Protein AF-A0A540MXZ5-F1 (afdb_monomer_lite)

Secondary structure (DSSP, 8-state):
--HHHHHHHHHHHHHHHHHIIIIIIHHHHHHHHHHTTT-HHHHHHHHHHHHHHHHHHHHHHHHHHHHS-----HHHHHHHHHHHHHHHHTHHHHHHHT-SSTTHHHHHHHHHHHHHHHHHHHHHHHHHHHTT-TT-HHHHHHHHHHHHHHHHHHHHHHHHHHHHHTT-SS---HHHHHHHHPPPSPBPSSS---TT-TTGGGSB--EEETTTTEEE-HHHHHSTTTTTS-EEE-EEETTEEEEEHHHHTTTS--TTBPPEEETTEEEEESSPPPPPS----SS--TTB-TTT-PBPSSTTT-SBSSHHHHTT-

pLDDT: mean 77.35, std 13.89, range [36.31, 95.81]

Foldseek 3Di:
DDPVVVVVVLVVLLVVLCCCLVPVLVVLLVVLCVVVVVDPVSSLVSSCVVCVVVLCVSLVVVVVVLVPDDDLDPVSLVSLVSVLVSLVVSVVSVCVSQVDLSSVVSNVSSLVSNLSSLVSSLVSLVVVVVVDPPPCPPVNVVSVVVNVVSVVVNVVSVVVVVVVVVVPDPDDQPLLVLVLVDDWFDFAPVQGDDPPDPCSQQRTQQKAFSVVSDTDGNVVCVDPVNVPTQMWGWDDDQNFTKTFPVSCVVPDDCWQEAWDDDPNTTIFTSDDHDAPDDPPVDDDLQQAAPAPSHGDPCSVGHNHHHSVSVVVD

Structure (mmCIF, N/CA/C/O backbone):
data_AF-A0A540MXZ5-F1
#
_entry.id   AF-A0A540MXZ5-F1
#
loop_
_atom_site.group_PDB
_atom_site.id
_atom_site.type_symbol
_atom_site.label_atom_id
_atom_site.label_alt_id
_atom_site.label_comp_id
_atom_site.label_asym_id
_atom_site.label_entity_id
_atom_site.label_seq_id
_atom_site.pdbx_PDB_ins_code
_atom_site.Cartn_x
_atom_site.Cartn_y
_atom_site.Cartn_z
_atom_site.occupancy
_atom_site.B_iso_or_equiv
_atom_site.auth_seq_id
_atom_site.auth_comp_id
_atom_site.auth_asym_id
_atom_site.auth_atom_id
_atom_site.pdbx_PDB_model_num
ATOM 1 N N . MET A 1 1 ? -28.937 -16.064 14.444 1.00 59.69 1 MET A N 1
ATOM 2 C CA . MET A 1 1 ? -27.827 -16.980 14.780 1.00 59.69 1 MET A CA 1
ATOM 3 C C . MET A 1 1 ? -27.813 -17.130 16.289 1.00 59.69 1 MET A C 1
ATOM 5 O O . MET A 1 1 ? -28.083 -16.143 16.963 1.00 59.69 1 MET A O 1
ATOM 9 N N . ASP A 1 2 ? -27.581 -18.335 16.799 1.00 76.38 2 ASP A N 1
ATOM 10 C CA . ASP A 1 2 ? -27.469 -18.571 18.240 1.00 76.38 2 ASP A CA 1
ATOM 11 C C . ASP A 1 2 ? -26.251 -17.823 18.825 1.00 76.38 2 ASP A C 1
ATOM 13 O O . ASP A 1 2 ? -25.224 -17.682 18.154 1.00 76.38 2 ASP A O 1
ATOM 17 N N . ARG A 1 3 ? -26.374 -17.303 20.051 1.00 72.38 3 ARG A N 1
ATOM 18 C CA . ARG A 1 3 ? -25.356 -16.476 20.720 1.00 72.38 3 ARG A CA 1
ATOM 19 C C . ARG A 1 3 ? -24.067 -17.260 20.961 1.00 72.38 3 ARG A C 1
ATOM 21 O O . ARG A 1 3 ? -22.988 -16.694 20.808 1.00 72.38 3 ARG A O 1
ATOM 28 N N . GLU A 1 4 ? -24.174 -18.541 21.297 1.00 78.75 4 GLU A N 1
ATOM 29 C CA . GLU A 1 4 ? -23.013 -19.416 21.499 1.00 78.75 4 GLU A CA 1
ATOM 30 C C . GLU A 1 4 ? -22.262 -19.654 20.185 1.00 78.75 4 GLU A C 1
ATOM 32 O O . GLU A 1 4 ? -21.040 -19.526 20.117 1.00 78.75 4 GLU A O 1
ATOM 37 N N . VAL A 1 5 ? -23.003 -19.890 19.100 1.00 82.31 5 VAL A N 1
ATOM 38 C CA . VAL A 1 5 ? -22.435 -20.057 17.756 1.00 82.31 5 VAL A CA 1
ATOM 39 C C . VAL A 1 5 ? -21.739 -18.777 17.283 1.00 82.31 5 VAL A C 1
ATOM 41 O O . VAL A 1 5 ? -20.674 -18.850 16.670 1.00 82.31 5 VAL A O 1
ATOM 44 N N . LEU A 1 6 ? -22.306 -17.603 17.576 1.00 78.75 6 LEU A N 1
ATOM 45 C CA . LEU A 1 6 ? -21.677 -16.315 17.274 1.00 78.75 6 LEU A CA 1
ATOM 46 C C . LEU A 1 6 ? -20.361 -16.124 18.035 1.00 78.75 6 LEU A C 1
ATOM 48 O O . LEU A 1 6 ? -19.379 -15.700 17.431 1.00 78.75 6 LEU A O 1
ATOM 52 N N . ASP A 1 7 ? -20.320 -16.463 19.326 1.00 82.19 7 ASP A N 1
ATOM 53 C CA . ASP A 1 7 ? -19.111 -16.325 20.148 1.00 82.19 7 ASP A CA 1
ATOM 54 C C . ASP A 1 7 ? -17.979 -17.243 19.664 1.00 82.19 7 ASP A C 1
ATOM 56 O O . ASP A 1 7 ? -16.827 -16.815 19.546 1.00 82.19 7 ASP A O 1
ATOM 60 N N . LEU A 1 8 ? -18.317 -18.482 19.293 1.00 86.38 8 LEU A N 1
ATOM 61 C CA . LEU A 1 8 ? -17.374 -19.424 18.690 1.00 86.38 8 LEU A CA 1
ATOM 62 C C . LEU A 1 8 ? -16.834 -18.909 17.353 1.00 86.38 8 LEU A C 1
ATOM 64 O O . LEU A 1 8 ? -15.625 -18.940 17.126 1.00 86.38 8 LEU A O 1
ATOM 68 N N . ARG A 1 9 ? -17.706 -18.392 16.476 1.00 86.75 9 ARG A N 1
ATOM 69 C CA . ARG A 1 9 ? -17.288 -17.836 15.179 1.00 86.75 9 ARG A CA 1
ATOM 70 C C . ARG A 1 9 ? -16.416 -16.593 15.339 1.00 86.75 9 ARG A C 1
ATOM 72 O O . ARG A 1 9 ? -15.423 -16.471 14.632 1.00 86.75 9 ARG A O 1
ATOM 79 N N . TYR A 1 10 ? -16.745 -15.712 16.281 1.00 87.56 10 TYR A N 1
ATOM 80 C CA . TYR A 1 10 ? -15.934 -14.542 16.628 1.00 87.56 10 TYR A CA 1
ATOM 81 C C . TYR A 1 10 ? -14.519 -14.946 17.078 1.00 87.56 10 TYR A C 1
ATOM 83 O O . TYR A 1 10 ? -13.537 -14.469 16.511 1.00 87.56 10 TYR A O 1
ATOM 91 N N . LYS A 1 11 ? -14.400 -15.877 18.035 1.00 90.69 11 LYS A N 1
ATOM 92 C CA . LYS A 1 11 ? -13.098 -16.375 18.515 1.00 90.69 11 LYS A CA 1
ATOM 93 C C . LYS A 1 11 ? -12.308 -17.069 17.408 1.00 90.69 11 LYS A C 1
ATOM 95 O O . LYS A 1 11 ? -11.112 -16.834 17.259 1.00 90.69 11 LYS A O 1
ATOM 100 N N . SER A 1 12 ? -12.985 -17.895 16.610 1.00 92.69 12 SER A N 1
ATOM 101 C CA . SER A 1 12 ? -12.377 -18.556 15.455 1.00 92.69 12 SER A CA 1
ATOM 102 C C . SER A 1 12 ? -11.838 -17.539 14.454 1.00 92.69 12 SER A C 1
ATOM 104 O O . SER A 1 12 ? -10.737 -17.722 13.942 1.00 92.69 12 SER A O 1
ATOM 106 N N . TRP A 1 13 ? -12.583 -16.464 14.194 1.00 94.62 13 TRP A N 1
ATOM 107 C CA . TRP A 1 13 ? -12.158 -15.410 13.283 1.00 94.62 13 TRP A CA 1
ATOM 108 C C . TRP A 1 13 ? -10.939 -14.645 13.812 1.00 94.62 13 TRP A C 1
ATOM 110 O O . TRP A 1 13 ? -9.998 -14.441 13.054 1.00 94.62 13 TRP A O 1
ATOM 120 N N . LEU A 1 14 ? -10.898 -14.296 15.106 1.00 92.88 14 LEU A N 1
ATOM 121 C CA . LEU A 1 14 ? -9.742 -13.609 15.709 1.00 92.88 14 LEU A CA 1
ATOM 122 C C . LEU A 1 14 ? -8.437 -14.402 15.581 1.00 92.88 14 LEU A C 1
ATOM 124 O O . LEU A 1 14 ? -7.372 -13.821 15.377 1.00 92.88 14 LEU A O 1
ATOM 128 N N . ASN A 1 15 ? -8.511 -15.727 15.691 1.00 92.75 15 ASN A N 1
ATOM 129 C CA . ASN A 1 15 ? -7.349 -16.584 15.472 1.00 92.75 15 ASN A CA 1
ATOM 130 C C . ASN A 1 15 ? -7.018 -16.697 13.980 1.00 92.75 15 ASN A C 1
ATOM 132 O O . ASN A 1 15 ? -5.856 -16.588 13.589 1.00 92.75 15 ASN A O 1
ATOM 136 N N . ALA A 1 16 ? -8.042 -16.877 13.142 1.00 94.75 16 ALA A N 1
ATOM 137 C CA . ALA A 1 16 ? -7.873 -17.033 11.705 1.00 94.75 16 ALA A CA 1
ATOM 138 C C . ALA A 1 16 ? -7.246 -15.795 11.057 1.00 94.75 16 ALA A C 1
ATOM 140 O O . ALA A 1 16 ? -6.363 -15.948 10.221 1.00 94.75 16 ALA A O 1
ATOM 141 N N . VAL A 1 17 ? -7.651 -14.581 11.444 1.00 94.62 17 VAL A N 1
ATOM 142 C CA . VAL A 1 17 ? -7.144 -13.340 10.840 1.00 94.62 17 VAL A CA 1
ATOM 143 C C . VAL A 1 17 ? -5.650 -13.146 11.096 1.00 94.62 17 VAL A C 1
ATOM 145 O O . VAL A 1 17 ? -4.920 -12.828 10.161 1.00 94.62 17 VAL A O 1
ATOM 148 N N . LYS A 1 18 ? -5.174 -13.450 12.310 1.00 90.56 18 LYS A N 1
ATOM 149 C CA . LYS A 1 18 ? -3.749 -13.375 12.658 1.00 90.56 18 LYS A CA 1
ATOM 150 C C . LYS A 1 18 ? -2.922 -14.349 11.820 1.00 90.56 18 LYS A C 1
ATOM 152 O O . LYS A 1 18 ? -1.958 -13.948 11.182 1.00 90.56 18 LYS A O 1
ATOM 157 N N . ILE A 1 19 ? -3.343 -15.614 11.752 1.00 93.94 19 ILE A N 1
ATOM 158 C CA . ILE A 1 19 ? -2.648 -16.644 10.959 1.00 93.94 19 ILE A CA 1
ATOM 159 C C . ILE A 1 19 ? -2.699 -16.311 9.461 1.00 93.94 19 ILE A C 1
ATOM 161 O O . ILE A 1 19 ? -1.715 -16.477 8.743 1.00 93.94 19 ILE A O 1
ATOM 165 N N . SER A 1 20 ? -3.840 -15.820 8.977 1.00 95.81 20 SER A N 1
ATOM 166 C CA . SER A 1 20 ? -4.014 -15.493 7.561 1.00 95.81 20 SER A CA 1
ATOM 167 C C . SER A 1 20 ? -3.084 -14.363 7.129 1.00 95.81 20 SER A C 1
ATOM 169 O O . SER A 1 20 ? -2.455 -14.475 6.084 1.00 95.81 20 SER A O 1
ATOM 171 N N . ILE A 1 21 ? -2.965 -13.299 7.931 1.00 92.12 21 ILE A N 1
ATOM 172 C CA . ILE A 1 21 ? -2.113 -12.150 7.603 1.00 92.12 21 ILE A CA 1
ATOM 173 C C . ILE A 1 21 ? -0.637 -12.496 7.796 1.00 92.12 21 ILE A C 1
ATOM 175 O O . ILE A 1 21 ? 0.145 -12.340 6.865 1.00 92.12 21 ILE A O 1
ATOM 179 N N . SER A 1 22 ? -0.248 -12.987 8.976 1.00 89.56 22 SER A N 1
ATOM 180 C CA . SER A 1 22 ? 1.168 -13.181 9.312 1.00 89.56 22 SER A CA 1
ATOM 181 C C . SER A 1 22 ? 1.811 -14.376 8.605 1.00 89.56 22 SER A C 1
ATOM 183 O O . SER A 1 22 ? 3.035 -14.427 8.507 1.00 89.56 22 SER A O 1
ATOM 185 N N . THR A 1 23 ? 1.014 -15.339 8.136 1.00 92.19 23 THR A N 1
ATOM 186 C CA . THR A 1 23 ? 1.519 -16.574 7.521 1.00 92.19 23 THR A CA 1
ATOM 187 C C . THR A 1 23 ? 0.965 -16.755 6.118 1.00 92.19 23 THR A C 1
ATOM 189 O O . THR A 1 23 ? 1.706 -16.593 5.163 1.00 92.19 23 THR A O 1
ATOM 192 N N . LEU A 1 24 ? -0.332 -17.034 5.954 1.00 95.69 24 LEU A N 1
ATOM 193 C CA . LEU A 1 24 ? -0.847 -17.518 4.662 1.00 95.69 24 LEU A CA 1
ATOM 194 C C . LEU A 1 24 ? -0.652 -16.514 3.520 1.00 95.69 24 LEU A C 1
ATOM 196 O O . LEU A 1 24 ? -0.066 -16.852 2.495 1.00 95.69 24 LEU A O 1
ATOM 200 N N . PHE A 1 25 ? -1.120 -15.277 3.686 1.00 95.50 25 PHE A N 1
ATOM 201 C CA . PHE A 1 25 ? -0.988 -14.268 2.639 1.00 95.50 25 PHE A CA 1
ATOM 202 C C . PHE A 1 25 ? 0.443 -13.753 2.510 1.00 95.50 25 PHE A C 1
ATOM 204 O O . PHE A 1 25 ? 0.876 -13.450 1.401 1.00 95.50 25 PHE A O 1
ATOM 211 N N . ASN A 1 26 ? 1.181 -13.660 3.617 1.00 91.50 26 ASN A N 1
ATOM 212 C CA . ASN A 1 26 ? 2.569 -13.215 3.594 1.00 91.50 26 ASN A CA 1
ATOM 213 C C . ASN A 1 26 ? 3.482 -14.222 2.878 1.00 91.50 26 ASN A C 1
ATOM 215 O O . ASN A 1 26 ? 4.265 -13.842 2.011 1.00 91.50 26 ASN A O 1
ATOM 219 N N . ASP A 1 27 ? 3.343 -15.509 3.179 1.00 92.88 27 ASP A N 1
ATOM 220 C CA . ASP A 1 27 ? 4.131 -16.567 2.550 1.00 92.88 27 ASP A CA 1
ATOM 221 C C . ASP A 1 27 ? 3.766 -16.714 1.072 1.00 92.88 27 ASP A C 1
ATOM 223 O O . ASP A 1 27 ? 4.660 -16.826 0.234 1.00 92.88 27 ASP A O 1
ATOM 227 N N . GLU A 1 28 ? 2.477 -16.623 0.724 1.00 93.69 28 GLU A N 1
ATOM 228 C CA . GLU A 1 28 ? 2.036 -16.614 -0.676 1.00 93.69 28 GLU A CA 1
ATOM 229 C C . GLU A 1 28 ? 2.601 -15.404 -1.430 1.00 93.69 28 GLU A C 1
ATOM 231 O O . GLU A 1 28 ? 3.052 -15.513 -2.573 1.00 93.69 28 GLU A O 1
ATOM 236 N N . ARG A 1 29 ? 2.651 -14.242 -0.769 1.00 90.88 29 ARG A N 1
ATOM 237 C CA . ARG A 1 29 ? 3.250 -13.034 -1.331 1.00 90.88 29 ARG A CA 1
ATOM 238 C C . ARG A 1 29 ? 4.736 -13.236 -1.624 1.00 90.88 29 ARG A C 1
ATOM 240 O O . ARG A 1 29 ? 5.176 -12.965 -2.742 1.00 90.88 29 ARG A O 1
ATOM 247 N N . ILE A 1 30 ? 5.486 -13.750 -0.651 1.00 87.38 30 ILE A N 1
ATOM 248 C CA . ILE A 1 30 ? 6.920 -14.041 -0.778 1.00 87.38 30 ILE A CA 1
ATOM 249 C C . ILE A 1 30 ? 7.168 -15.085 -1.874 1.00 87.38 30 ILE A C 1
ATOM 251 O O . ILE A 1 30 ? 8.082 -14.925 -2.689 1.00 87.38 30 ILE A O 1
ATOM 255 N N . LEU A 1 31 ? 6.348 -16.137 -1.927 1.00 92.69 31 LEU A N 1
ATOM 256 C CA . LEU A 1 31 ? 6.448 -17.192 -2.929 1.00 92.69 31 LEU A CA 1
ATOM 257 C C . LEU A 1 31 ? 6.226 -16.640 -4.338 1.00 92.69 31 LEU A C 1
ATOM 259 O O . LEU A 1 31 ? 7.053 -16.876 -5.223 1.00 92.69 31 LEU A O 1
ATOM 263 N N . CYS A 1 32 ? 5.164 -15.858 -4.537 1.00 88.12 32 CYS A N 1
ATOM 264 C CA . CYS A 1 32 ? 4.898 -15.180 -5.800 1.00 88.12 32 CYS A CA 1
ATOM 265 C C . CYS A 1 32 ? 6.059 -14.251 -6.193 1.00 88.12 32 CYS A C 1
ATOM 267 O O . CYS A 1 32 ? 6.528 -14.308 -7.334 1.00 88.12 32 CYS A O 1
ATOM 269 N N . ASP A 1 33 ? 6.564 -13.434 -5.260 1.00 80.50 33 ASP A N 1
ATOM 270 C CA . ASP A 1 33 ? 7.714 -12.544 -5.474 1.00 80.50 33 ASP A CA 1
ATOM 271 C C . ASP A 1 33 ? 8.969 -13.311 -5.927 1.00 80.50 33 ASP A C 1
ATOM 273 O O . ASP A 1 33 ? 9.672 -12.866 -6.842 1.00 80.50 33 ASP A O 1
ATOM 277 N N . HIS A 1 34 ? 9.225 -14.482 -5.340 1.00 87.44 34 HIS A N 1
ATOM 278 C CA . HIS A 1 34 ? 10.367 -15.326 -5.679 1.00 87.44 34 HIS A CA 1
ATOM 279 C C . HIS A 1 34 ? 10.192 -16.039 -7.031 1.00 87.44 34 HIS A C 1
ATOM 281 O O . HIS A 1 34 ? 11.042 -15.909 -7.920 1.00 87.44 34 HIS A O 1
ATOM 287 N N . MET A 1 35 ? 9.083 -16.766 -7.217 1.00 92.62 35 MET A N 1
ATOM 288 C CA . MET A 1 35 ? 8.824 -17.570 -8.420 1.00 92.62 35 MET A CA 1
ATOM 289 C C . MET A 1 35 ? 8.664 -16.710 -9.676 1.00 92.62 35 MET A C 1
ATOM 291 O O . MET A 1 35 ? 9.157 -17.073 -10.744 1.00 92.62 35 MET A O 1
ATOM 295 N N . PHE A 1 36 ? 8.029 -15.542 -9.549 1.00 88.62 36 PHE A N 1
ATOM 296 C CA . PHE A 1 36 ? 7.755 -14.623 -10.656 1.00 88.62 36 PHE A CA 1
ATOM 297 C C . PHE A 1 36 ? 8.595 -13.340 -10.565 1.00 88.62 36 PHE A C 1
ATOM 299 O O . PHE A 1 36 ? 8.193 -12.259 -11.012 1.00 88.62 36 PHE A O 1
ATOM 306 N N . SER A 1 37 ? 9.813 -13.452 -10.029 1.00 75.94 37 SER A N 1
ATOM 307 C CA . SER A 1 37 ? 10.777 -12.347 -9.920 1.00 75.94 37 SER A CA 1
ATOM 308 C C . SER A 1 37 ? 11.056 -11.649 -11.261 1.00 75.94 37 SER A C 1
ATOM 310 O O . SER A 1 37 ? 11.269 -10.437 -11.298 1.00 75.94 37 SER A O 1
ATOM 312 N N . SER A 1 38 ? 10.963 -12.387 -12.372 1.00 73.38 38 SER A N 1
ATOM 313 C CA . SER A 1 38 ? 11.206 -11.888 -13.733 1.00 73.38 38 SER A CA 1
ATOM 314 C C . SER A 1 38 ? 10.017 -11.150 -14.374 1.00 73.38 38 SER A C 1
ATOM 316 O O . SER A 1 38 ? 10.211 -10.475 -15.382 1.00 73.38 38 SER A O 1
ATOM 318 N N . SER A 1 39 ? 8.796 -11.257 -13.830 1.00 84.81 39 SER A N 1
ATOM 319 C CA . SER A 1 39 ? 7.595 -10.616 -14.394 1.00 84.81 39 SER A CA 1
ATOM 320 C C . SER A 1 39 ? 6.658 -10.100 -13.303 1.00 84.81 39 SER A C 1
ATOM 322 O O . SER A 1 39 ? 5.979 -10.875 -12.633 1.00 84.81 39 SER A O 1
ATOM 324 N N . ALA A 1 40 ? 6.589 -8.775 -13.155 1.00 76.25 40 ALA A N 1
ATOM 325 C CA . ALA A 1 40 ? 5.712 -8.126 -12.180 1.00 76.25 40 ALA A CA 1
ATOM 326 C C . ALA A 1 40 ? 4.222 -8.383 -12.465 1.00 76.25 40 ALA A C 1
ATOM 328 O O . ALA A 1 40 ? 3.468 -8.654 -11.541 1.00 76.25 40 ALA A O 1
ATOM 329 N N . SER A 1 41 ? 3.813 -8.386 -13.738 1.00 80.75 41 SER A N 1
ATOM 330 C CA . SER A 1 41 ? 2.411 -8.606 -14.119 1.00 80.75 41 SER A CA 1
ATOM 331 C C . SER A 1 41 ? 1.921 -10.018 -13.775 1.00 80.75 41 SER A C 1
ATOM 333 O O . SER A 1 41 ? 0.829 -10.169 -13.235 1.00 80.75 41 SER A O 1
ATOM 335 N N . ILE A 1 42 ? 2.734 -11.051 -14.032 1.00 84.62 42 ILE A N 1
ATOM 336 C CA . ILE A 1 42 ? 2.361 -12.442 -13.714 1.00 84.62 42 ILE A CA 1
ATOM 337 C C . ILE A 1 42 ? 2.334 -12.648 -12.203 1.00 84.62 42 ILE A C 1
ATOM 339 O O . ILE A 1 42 ? 1.408 -13.258 -11.680 1.00 84.62 42 ILE A O 1
ATOM 343 N N . ARG A 1 43 ? 3.334 -12.105 -11.507 1.00 87.06 43 ARG A N 1
ATOM 344 C CA . ARG A 1 43 ? 3.415 -12.123 -10.050 1.00 87.06 43 ARG A CA 1
ATOM 345 C C . ARG A 1 43 ? 2.169 -11.535 -9.398 1.00 87.06 43 ARG A C 1
ATOM 347 O O . ARG A 1 43 ? 1.593 -12.148 -8.507 1.00 87.06 43 ARG A O 1
ATOM 354 N N . GLU A 1 44 ? 1.779 -10.350 -9.855 1.00 85.81 44 GLU A N 1
ATOM 355 C CA . GLU A 1 44 ? 0.623 -9.621 -9.352 1.00 85.81 44 GLU A CA 1
ATOM 356 C C . GLU A 1 44 ? -0.676 -10.379 -9.632 1.00 85.81 44 GLU A C 1
ATOM 358 O O . GLU A 1 44 ? -1.457 -10.601 -8.707 1.00 85.81 44 GLU A O 1
ATOM 363 N N . SER A 1 45 ? -0.879 -10.846 -10.869 1.00 87.81 45 SER A N 1
ATOM 364 C CA . SER A 1 45 ? -2.059 -11.644 -11.229 1.00 87.81 45 SER A CA 1
ATOM 365 C C . SER A 1 45 ? -2.152 -12.920 -10.394 1.00 87.81 45 SER A C 1
ATOM 367 O O . SER A 1 45 ? -3.177 -13.152 -9.767 1.00 87.81 45 SER A O 1
ATOM 369 N N . CYS A 1 46 ? -1.068 -13.698 -10.314 1.00 93.06 46 CYS A N 1
ATOM 370 C CA . CYS A 1 46 ? -1.041 -14.975 -9.603 1.00 93.06 46 CYS A CA 1
ATOM 371 C C . CYS A 1 46 ? -1.363 -14.806 -8.113 1.00 93.06 46 CYS A C 1
ATOM 373 O O . CYS A 1 46 ? -2.285 -15.441 -7.603 1.00 93.06 46 CYS A O 1
ATOM 375 N N . PHE A 1 47 ? -0.680 -13.873 -7.436 1.00 93.94 47 PHE A N 1
ATOM 376 C CA . PHE A 1 47 ? -0.952 -13.576 -6.030 1.00 93.94 47 PHE A CA 1
ATOM 377 C C . PHE A 1 47 ? -2.412 -13.172 -5.815 1.00 93.94 47 PHE A C 1
ATOM 379 O O . PHE A 1 47 ? -3.059 -13.584 -4.850 1.00 93.94 47 PHE A O 1
ATOM 386 N N . THR A 1 48 ? -2.947 -12.357 -6.722 1.00 91.69 48 THR A N 1
ATOM 387 C CA . THR A 1 48 ? -4.322 -11.873 -6.630 1.00 91.69 48 THR A CA 1
ATOM 388 C C . THR A 1 48 ? -5.331 -12.996 -6.812 1.00 91.69 48 THR A C 1
ATOM 390 O O . THR A 1 48 ? -6.284 -13.076 -6.043 1.00 91.69 48 THR A O 1
ATOM 393 N N . ASP A 1 49 ? -5.120 -13.869 -7.792 1.00 94.31 49 ASP A N 1
ATOM 394 C CA . ASP A 1 49 ? -6.020 -14.984 -8.083 1.00 94.31 49 ASP A CA 1
ATOM 395 C C . ASP A 1 49 ? -6.075 -15.982 -6.916 1.00 94.31 49 ASP A C 1
ATOM 397 O O . ASP A 1 49 ? -7.143 -16.506 -6.608 1.00 94.31 49 ASP A O 1
ATOM 401 N N . ILE A 1 50 ? -4.956 -16.183 -6.213 1.00 95.31 50 ILE A N 1
ATOM 402 C CA . ILE A 1 50 ? -4.877 -17.082 -5.052 1.00 95.31 50 ILE A CA 1
ATOM 403 C C . ILE A 1 50 ? -5.477 -16.439 -3.792 1.00 95.31 50 ILE A C 1
ATOM 405 O O . ILE A 1 50 ? -6.185 -17.095 -3.028 1.00 95.31 50 ILE A O 1
ATOM 409 N N . SER A 1 51 ? -5.196 -15.156 -3.546 1.00 95.50 51 SER A N 1
ATOM 410 C CA . SER A 1 51 ? -5.498 -14.519 -2.255 1.00 95.50 51 SER A CA 1
ATOM 411 C C . SER A 1 51 ? -6.841 -13.789 -2.193 1.00 95.50 51 SER A C 1
ATOM 413 O O . SER A 1 51 ? -7.416 -13.680 -1.107 1.00 95.50 51 SER A O 1
ATOM 415 N N . ARG A 1 52 ? -7.364 -13.281 -3.321 1.00 91.88 52 ARG A N 1
ATOM 416 C CA . ARG A 1 52 ? -8.490 -12.327 -3.336 1.00 91.88 52 ARG A CA 1
ATOM 417 C C . ARG A 1 52 ? -9.738 -12.876 -2.654 1.00 91.88 52 ARG A C 1
ATOM 419 O O . ARG A 1 52 ? -10.289 -12.202 -1.791 1.00 91.88 52 ARG A O 1
ATOM 426 N N . GLU A 1 53 ? -10.187 -14.074 -3.022 1.00 94.81 53 GLU A N 1
ATOM 427 C CA . GLU A 1 53 ? -11.429 -14.642 -2.480 1.00 94.81 53 GLU A CA 1
ATOM 428 C C . GLU A 1 53 ? -11.326 -14.873 -0.967 1.00 94.81 53 GLU A C 1
ATOM 430 O O . GLU A 1 53 ? -12.188 -14.429 -0.203 1.00 94.81 53 GLU A O 1
ATOM 435 N N . ALA A 1 54 ? -10.229 -15.489 -0.519 1.00 95.44 54 ALA A N 1
ATOM 436 C CA . ALA A 1 54 ? -9.975 -15.732 0.896 1.00 95.44 54 ALA A CA 1
ATOM 437 C C . ALA A 1 54 ? -9.893 -14.420 1.695 1.00 95.44 54 ALA A C 1
ATOM 439 O O . ALA A 1 54 ? -10.490 -14.314 2.768 1.00 95.44 54 ALA A O 1
ATOM 440 N N . ALA A 1 55 ? -9.213 -13.399 1.165 1.00 95.31 55 ALA A N 1
ATOM 441 C CA . ALA A 1 55 ? -9.107 -12.095 1.811 1.00 95.31 55 ALA A CA 1
ATOM 442 C C . ALA A 1 55 ? -10.465 -11.376 1.878 1.00 95.31 55 ALA A C 1
ATOM 444 O O . ALA A 1 55 ? -10.829 -10.823 2.919 1.00 95.31 55 ALA A O 1
ATOM 445 N N . THR A 1 56 ? -11.263 -11.443 0.809 1.00 91.62 56 THR A N 1
ATOM 446 C CA . THR A 1 56 ? -12.614 -10.871 0.781 1.00 91.62 56 THR A CA 1
ATOM 447 C C . THR A 1 56 ? -13.541 -11.534 1.796 1.00 91.62 56 THR A C 1
ATOM 449 O O . THR A 1 56 ? -14.306 -10.834 2.465 1.00 91.62 56 THR A O 1
ATOM 452 N N . LEU A 1 57 ? -13.461 -12.856 1.967 1.00 93.38 57 LEU A N 1
ATOM 453 C CA . LEU A 1 57 ? -14.212 -13.571 3.002 1.00 93.38 57 LEU A CA 1
ATOM 454 C C . LEU A 1 57 ? -13.739 -13.188 4.409 1.00 93.38 57 LEU A C 1
ATOM 456 O O . LEU A 1 57 ? -14.567 -12.921 5.287 1.00 93.38 57 LEU A O 1
ATOM 460 N N . LEU A 1 58 ? -12.421 -13.108 4.612 1.00 94.50 58 LEU A N 1
ATOM 461 C CA . LEU A 1 58 ? -11.820 -12.767 5.897 1.00 94.50 58 LEU A CA 1
ATOM 462 C C . LEU A 1 58 ? -12.266 -11.382 6.381 1.00 94.50 58 LEU A C 1
ATOM 464 O O . LEU A 1 58 ? -12.751 -11.259 7.505 1.00 94.50 58 LEU A O 1
ATOM 468 N N . PHE A 1 59 ? -12.173 -10.357 5.530 1.00 92.56 59 PHE A N 1
ATOM 469 C CA . PHE A 1 59 ? -12.599 -8.992 5.866 1.00 92.56 59 PHE A CA 1
ATOM 470 C C . PHE A 1 59 ? -14.114 -8.769 5.716 1.00 92.56 59 PHE A C 1
ATOM 472 O O . PHE A 1 59 ? -14.644 -7.751 6.163 1.00 92.56 59 PHE A O 1
ATOM 479 N N . GLY A 1 60 ? -14.839 -9.706 5.103 1.00 89.81 60 GLY A N 1
ATOM 480 C CA . GLY A 1 60 ? -16.296 -9.665 4.983 1.00 89.81 60 GLY A CA 1
ATOM 481 C C . GLY A 1 60 ? -17.019 -10.123 6.250 1.00 89.81 60 GLY A C 1
ATOM 482 O O . GLY A 1 60 ? -18.043 -9.547 6.615 1.00 89.81 60 GLY A O 1
ATOM 483 N N . PHE A 1 61 ? -16.483 -11.123 6.959 1.00 87.69 61 PHE A N 1
ATOM 484 C CA . PHE A 1 61 ? -17.147 -11.706 8.131 1.00 87.69 61 PHE A CA 1
ATOM 485 C C . PHE A 1 61 ? -17.494 -10.682 9.234 1.00 87.69 61 PHE A C 1
ATOM 487 O O . PHE A 1 61 ? -18.651 -10.660 9.665 1.00 87.69 61 PHE A O 1
ATOM 494 N N . PRO A 1 62 ? -16.583 -9.789 9.670 1.00 85.00 62 PRO A N 1
ATOM 495 C CA . PRO A 1 62 ? -16.911 -8.826 10.721 1.00 85.00 62 PRO A CA 1
ATOM 496 C C . PRO A 1 62 ? -17.970 -7.801 10.295 1.00 85.00 62 PRO A C 1
ATOM 498 O O . PRO A 1 62 ? -18.745 -7.346 11.131 1.00 85.00 62 PRO A O 1
ATOM 501 N N . GLN A 1 63 ? -18.085 -7.489 8.998 1.00 78.31 63 GLN A N 1
ATOM 502 C CA . GLN A 1 63 ? -19.130 -6.584 8.499 1.00 78.31 63 GLN A CA 1
ATOM 503 C C . GLN A 1 63 ? -20.532 -7.166 8.713 1.00 78.31 63 GLN A C 1
ATOM 505 O O . GLN A 1 63 ? -21.473 -6.433 9.011 1.00 78.31 63 GLN A O 1
ATOM 510 N N . VAL A 1 64 ? -20.671 -8.493 8.617 1.00 79.12 64 VAL A N 1
ATOM 511 C CA . VAL A 1 64 ? -21.930 -9.185 8.925 1.00 79.12 64 VAL A CA 1
ATOM 512 C C . VAL A 1 64 ? -22.272 -9.036 10.406 1.00 79.12 64 VAL A C 1
ATOM 514 O O . VAL A 1 64 ? -23.436 -8.838 10.742 1.00 79.12 64 VAL A O 1
ATOM 517 N N . LEU A 1 65 ? -21.275 -9.085 11.293 1.00 75.12 65 LEU A N 1
ATOM 518 C CA . LEU A 1 65 ? -21.489 -8.902 12.729 1.00 75.12 65 LEU A CA 1
ATOM 519 C C . LEU A 1 65 ? -21.899 -7.470 13.076 1.00 75.12 65 LEU A C 1
ATOM 521 O O . LEU A 1 65 ? -22.812 -7.301 13.876 1.00 75.12 65 LEU A O 1
ATOM 525 N N . VAL A 1 66 ? -21.304 -6.466 12.425 1.00 72.56 66 VAL A N 1
ATOM 526 C CA . VAL A 1 66 ? -21.722 -5.057 12.554 1.00 72.56 66 VAL A CA 1
ATOM 527 C C . VAL A 1 66 ? -23.171 -4.857 12.081 1.00 72.56 66 VAL A C 1
ATOM 529 O O . VAL A 1 66 ? -23.927 -4.098 12.681 1.00 72.56 66 VAL A O 1
ATOM 532 N N . ALA A 1 67 ? -23.598 -5.559 11.025 1.00 68.12 67 ALA A N 1
ATOM 533 C CA . ALA A 1 67 ? -24.951 -5.437 10.475 1.00 68.12 67 ALA A CA 1
ATOM 534 C C . ALA A 1 67 ? -26.036 -6.149 11.308 1.00 68.12 67 ALA A C 1
ATOM 536 O O . ALA A 1 67 ? -27.216 -5.783 11.249 1.00 68.12 67 ALA A O 1
ATOM 537 N N . VAL A 1 68 ? -25.669 -7.177 12.078 1.00 68.50 68 VAL A N 1
ATOM 538 C CA . VAL A 1 68 ? -26.604 -7.885 12.958 1.00 68.50 68 VAL A CA 1
ATOM 539 C C . VAL A 1 68 ? -26.903 -6.979 14.152 1.00 68.50 68 VAL A C 1
ATOM 541 O O . VAL A 1 68 ? -26.142 -6.930 15.110 1.00 68.50 68 VAL A O 1
ATOM 544 N N . LYS A 1 69 ? -28.043 -6.276 14.113 1.00 53.72 69 LYS A N 1
ATOM 545 C CA . LYS A 1 69 ? -28.554 -5.466 15.232 1.00 53.72 69 LYS A CA 1
ATOM 546 C C . LYS A 1 69 ? -28.745 -6.336 16.481 1.00 53.72 69 LYS A C 1
ATOM 548 O O . LYS A 1 69 ? -29.811 -6.925 16.672 1.00 53.72 69 LYS A O 1
ATOM 553 N N . SER A 1 70 ? -27.739 -6.430 17.343 1.00 55.47 70 SER A N 1
ATOM 554 C CA . SER A 1 70 ? -27.911 -6.992 18.678 1.00 55.47 70 SER A CA 1
ATOM 555 C C . SER A 1 70 ? -28.499 -5.922 19.603 1.00 55.47 70 SER A C 1
ATOM 557 O O . SER A 1 70 ? -28.302 -4.719 19.421 1.00 55.47 70 SER A O 1
ATOM 559 N N . LYS A 1 71 ? -29.290 -6.341 20.598 1.00 55.41 71 LYS A N 1
ATOM 560 C CA . LYS A 1 71 ? -29.733 -5.438 21.668 1.00 55.41 71 LYS A CA 1
ATOM 561 C C . LYS A 1 71 ? -28.485 -4.902 22.374 1.00 55.41 71 LYS A C 1
ATOM 563 O O . LYS A 1 71 ? -27.813 -5.685 23.048 1.00 55.41 71 LYS A O 1
ATOM 568 N N . LYS A 1 72 ? -28.221 -3.603 22.176 1.00 61.31 72 LYS A N 1
ATOM 569 C CA . LYS A 1 72 ? -27.150 -2.768 22.745 1.00 61.31 72 LYS A CA 1
ATOM 570 C C . LYS A 1 72 ? -26.717 -3.278 24.125 1.00 61.31 72 LYS A C 1
ATOM 572 O O . LYS A 1 72 ? -27.390 -3.027 25.121 1.00 61.31 72 LYS A O 1
ATOM 577 N N . ASN A 1 73 ? -25.646 -4.066 24.173 1.00 59.00 73 ASN A N 1
ATOM 578 C CA . ASN A 1 73 ? -25.060 -4.570 25.411 1.00 59.00 73 ASN A CA 1
ATOM 579 C C . ASN A 1 73 ? -23.533 -4.412 25.350 1.00 59.00 73 ASN A C 1
ATOM 581 O O . ASN A 1 73 ? -22.948 -4.393 24.268 1.00 59.00 73 ASN A O 1
ATOM 585 N N . SER A 1 74 ? -22.895 -4.278 26.513 1.00 59.31 74 SER A N 1
ATOM 586 C CA . SER A 1 74 ? -21.458 -3.994 26.639 1.00 59.31 74 SER A CA 1
ATOM 587 C C . SER A 1 74 ? -20.568 -5.106 26.077 1.00 59.31 74 SER A C 1
ATOM 589 O O . SER A 1 74 ? -19.483 -4.825 25.578 1.00 59.31 74 SER A O 1
ATOM 591 N N . LEU A 1 75 ? -21.034 -6.361 26.096 1.00 61.03 75 LEU A N 1
ATOM 592 C CA . LEU A 1 75 ? -20.298 -7.517 25.574 1.00 61.03 75 LEU A CA 1
ATOM 593 C C . LEU A 1 75 ? -20.051 -7.411 24.061 1.00 61.03 75 LEU A C 1
ATOM 595 O O . LEU A 1 75 ? -19.029 -7.887 23.570 1.00 61.03 75 LEU A O 1
ATOM 599 N N . ASP A 1 76 ? -20.956 -6.764 23.328 1.00 75.81 76 ASP A N 1
ATOM 600 C CA . ASP A 1 76 ? -20.811 -6.567 21.888 1.00 75.81 76 ASP A CA 1
ATOM 601 C C . ASP A 1 76 ? -19.824 -5.428 21.554 1.00 75.81 76 ASP A C 1
ATOM 603 O O . ASP A 1 76 ? -19.104 -5.547 20.565 1.00 75.81 76 ASP A O 1
ATOM 607 N N . ILE A 1 77 ? -19.665 -4.410 22.420 1.00 79.31 77 ILE A N 1
ATOM 608 C CA . ILE A 1 77 ? -18.631 -3.363 22.252 1.00 79.31 77 ILE A CA 1
ATOM 609 C C . ILE A 1 77 ? -17.237 -3.984 22.269 1.00 79.31 77 ILE A C 1
ATOM 611 O O . ILE A 1 77 ? -16.459 -3.767 21.345 1.00 79.31 77 ILE A O 1
ATOM 615 N N . PHE A 1 78 ? -16.925 -4.792 23.287 1.00 81.56 78 PHE A N 1
ATOM 616 C CA . PHE A 1 78 ? -15.598 -5.399 23.414 1.00 81.56 78 PHE A CA 1
ATOM 617 C C . PHE A 1 78 ? -15.261 -6.318 22.238 1.00 81.56 78 PHE A C 1
ATOM 619 O O . PHE A 1 78 ? -14.111 -6.378 21.811 1.00 81.56 78 PHE A O 1
ATOM 626 N N . ARG A 1 79 ? -16.250 -7.024 21.678 1.00 85.12 79 ARG A N 1
ATOM 627 C CA . ARG A 1 79 ? -16.043 -7.856 20.483 1.00 85.12 79 ARG A CA 1
ATOM 628 C C . ARG A 1 79 ? -15.690 -7.012 19.263 1.00 85.12 79 ARG A C 1
ATOM 630 O O . ARG A 1 79 ? -14.727 -7.336 18.573 1.00 85.12 79 ARG A O 1
ATOM 637 N N . LEU A 1 80 ? -16.441 -5.939 19.012 1.00 84.75 80 LEU A N 1
ATOM 638 C CA . LEU A 1 80 ? -16.171 -5.034 17.894 1.00 84.75 80 LEU A CA 1
ATOM 639 C C . LEU A 1 80 ? -14.830 -4.313 18.068 1.00 84.75 80 LEU A C 1
ATOM 641 O O . LEU A 1 80 ? -14.070 -4.216 17.108 1.00 84.75 80 LEU A O 1
ATOM 645 N N . LEU A 1 81 ? -14.505 -3.894 19.293 1.00 83.94 81 LEU A N 1
ATOM 646 C CA . LEU A 1 81 ? -13.221 -3.281 19.615 1.00 83.94 81 LEU A CA 1
ATOM 647 C C . LEU A 1 81 ? -12.064 -4.257 19.376 1.00 83.94 81 LEU A C 1
ATOM 649 O O . LEU A 1 81 ? -11.122 -3.909 18.685 1.00 83.94 81 LEU A O 1
ATOM 653 N N . ASN A 1 82 ? -12.163 -5.508 19.834 1.00 88.31 82 ASN A N 1
ATOM 654 C CA . ASN A 1 82 ? -11.133 -6.517 19.564 1.00 88.31 82 ASN A CA 1
ATOM 655 C C . ASN A 1 82 ? -10.959 -6.789 18.063 1.00 88.31 82 ASN A C 1
ATOM 657 O O . ASN A 1 82 ? -9.838 -6.984 17.595 1.00 88.31 82 ASN A O 1
ATOM 661 N N . MET A 1 83 ? -12.056 -6.801 17.298 1.00 90.25 83 MET A N 1
ATOM 662 C CA . MET A 1 83 ? -11.989 -6.915 15.839 1.00 90.25 83 MET A CA 1
ATOM 663 C C . MET A 1 83 ? -11.273 -5.719 15.215 1.00 90.25 83 MET A C 1
ATOM 665 O O . MET A 1 83 ? -10.427 -5.913 14.347 1.00 90.25 83 MET A O 1
ATOM 669 N N . TYR A 1 84 ? -11.578 -4.506 15.678 1.00 87.25 84 TYR A N 1
ATOM 670 C CA . TYR A 1 84 ? -10.901 -3.290 15.245 1.00 87.25 84 TYR A CA 1
ATOM 671 C C . TYR A 1 84 ? -9.406 -3.351 15.563 1.00 87.25 84 TYR A C 1
ATOM 673 O O . TYR A 1 84 ? -8.586 -3.194 14.662 1.00 87.25 84 TYR A O 1
ATOM 681 N N . THR A 1 85 ? -9.054 -3.643 16.817 1.00 85.50 85 THR A N 1
ATOM 682 C CA . THR A 1 85 ? -7.674 -3.699 17.305 1.00 85.50 85 THR A CA 1
ATOM 683 C C . THR A 1 85 ? -6.842 -4.664 16.478 1.00 85.50 85 THR A C 1
ATOM 685 O O . THR A 1 85 ? -5.808 -4.267 15.955 1.00 85.50 85 THR A O 1
ATOM 688 N N . VAL A 1 86 ? -7.319 -5.894 16.255 1.00 90.75 86 VAL A N 1
ATOM 689 C CA . VAL A 1 86 ? -6.547 -6.884 15.493 1.00 90.75 86 VAL A CA 1
ATOM 690 C C . VAL A 1 86 ? -6.303 -6.441 14.048 1.00 90.75 86 VAL A C 1
ATOM 692 O O . VAL A 1 86 ? -5.208 -6.655 13.535 1.00 90.75 86 VAL A O 1
ATOM 695 N N . ILE A 1 87 ? -7.271 -5.800 13.384 1.00 88.19 87 ILE A N 1
ATOM 696 C CA . ILE A 1 87 ? -7.053 -5.280 12.024 1.00 88.19 87 ILE A CA 1
ATOM 697 C C . ILE A 1 87 ? -6.136 -4.048 12.033 1.00 88.19 87 ILE A C 1
ATOM 699 O O . ILE A 1 87 ? -5.288 -3.928 11.154 1.00 88.19 87 ILE A O 1
ATOM 703 N N . SER A 1 88 ? -6.284 -3.152 13.013 1.00 82.19 88 SER A N 1
ATOM 704 C CA . SER A 1 88 ? -5.487 -1.925 13.146 1.00 82.19 88 SER A CA 1
ATOM 705 C C . SER A 1 88 ? -4.012 -2.241 13.408 1.00 82.19 88 SER A C 1
ATOM 707 O O . SER A 1 88 ? -3.138 -1.704 12.730 1.00 82.19 88 SER A O 1
ATOM 709 N N . GLU A 1 89 ? -3.738 -3.169 14.327 1.00 85.12 89 GLU A N 1
ATOM 710 C CA . GLU A 1 89 ? -2.385 -3.620 14.672 1.00 85.12 89 GLU A CA 1
ATOM 711 C C . GLU A 1 89 ? -1.675 -4.300 13.497 1.00 85.12 89 GLU A C 1
ATOM 713 O O . GLU A 1 89 ? -0.474 -4.127 13.336 1.00 85.12 89 GLU A O 1
ATOM 718 N N . ASN A 1 90 ? -2.415 -5.039 12.662 1.00 86.56 90 ASN A N 1
ATOM 719 C CA . ASN A 1 90 ? -1.873 -5.733 11.485 1.00 86.56 90 ASN A CA 1
ATOM 720 C C . ASN A 1 90 ? -1.970 -4.894 10.196 1.00 86.56 90 ASN A C 1
ATOM 722 O O . ASN A 1 90 ? -1.759 -5.406 9.094 1.00 86.56 90 ASN A O 1
ATOM 726 N N . TRP A 1 91 ? -2.349 -3.615 10.292 1.00 85.00 91 TRP A N 1
ATOM 727 C CA . TRP A 1 91 ? -2.539 -2.756 9.123 1.00 85.00 91 TRP A CA 1
ATOM 728 C C . TRP A 1 91 ? -1.274 -2.606 8.254 1.00 85.00 91 TRP A C 1
ATOM 730 O O . TRP A 1 91 ? -1.404 -2.715 7.031 1.00 85.00 91 TRP A O 1
ATOM 740 N N . PRO A 1 92 ? -0.060 -2.411 8.813 1.00 81.50 92 PRO A N 1
ATOM 741 C CA . PRO A 1 92 ? 1.162 -2.304 8.010 1.00 81.50 92 PRO A CA 1
ATOM 742 C C . PRO A 1 92 ? 1.433 -3.555 7.163 1.00 81.50 92 PRO A C 1
ATOM 744 O O . PRO A 1 92 ? 1.786 -3.450 5.985 1.00 81.50 92 PRO A O 1
ATOM 747 N N . GLU A 1 93 ? 1.218 -4.744 7.728 1.00 84.56 93 GLU A N 1
ATOM 748 C CA . GLU A 1 93 ? 1.351 -6.017 7.023 1.00 84.56 93 GLU A CA 1
ATOM 749 C C . GLU A 1 93 ? 0.293 -6.151 5.928 1.00 84.56 93 GLU A C 1
ATOM 751 O O . GLU A 1 93 ? 0.630 -6.514 4.802 1.00 84.56 93 GLU A O 1
ATOM 756 N N . ILE A 1 94 ? -0.969 -5.802 6.214 1.00 85.81 94 ILE A N 1
ATOM 757 C CA . ILE A 1 94 ? -2.049 -5.797 5.214 1.00 85.81 94 ILE A CA 1
ATOM 758 C C . ILE A 1 94 ? -1.687 -4.877 4.037 1.00 85.81 94 ILE A C 1
ATOM 760 O O . ILE A 1 94 ? -1.861 -5.264 2.878 1.00 85.81 94 ILE A O 1
ATOM 764 N N . GLU A 1 95 ? -1.163 -3.675 4.299 1.00 82.38 95 GLU A N 1
ATOM 765 C CA . GLU A 1 95 ? -0.745 -2.746 3.244 1.00 82.38 95 GLU A CA 1
ATOM 766 C C . GLU A 1 95 ? 0.416 -3.281 2.408 1.00 82.38 95 GLU A C 1
ATOM 768 O O . GLU A 1 95 ? 0.411 -3.110 1.188 1.00 82.38 95 GLU A O 1
ATOM 773 N N . SER A 1 96 ? 1.383 -3.936 3.051 1.00 84.19 96 SER A N 1
ATOM 774 C CA . SER A 1 96 ? 2.542 -4.531 2.386 1.00 84.19 96 SER A CA 1
ATOM 775 C C . SER A 1 96 ? 2.141 -5.715 1.498 1.00 84.19 96 SER A C 1
ATOM 777 O O . SER A 1 96 ? 2.437 -5.741 0.300 1.00 84.19 96 SER A O 1
ATOM 779 N N . ILE A 1 97 ? 1.395 -6.668 2.061 1.00 89.56 97 ILE A N 1
ATOM 780 C CA . ILE A 1 97 ? 0.964 -7.904 1.399 1.00 89.56 97 ILE A CA 1
ATOM 781 C C . ILE A 1 97 ? 0.087 -7.589 0.180 1.00 89.56 97 ILE A C 1
ATOM 783 O O . ILE A 1 97 ? 0.353 -8.058 -0.931 1.00 89.56 97 ILE A O 1
ATOM 787 N N . PHE A 1 98 ? -0.923 -6.733 0.366 1.00 88.88 98 PHE A N 1
ATOM 788 C CA . PHE A 1 98 ? -1.868 -6.332 -0.678 1.00 88.88 98 PHE A CA 1
ATOM 789 C C . PHE A 1 98 ? -1.461 -5.025 -1.376 1.00 88.88 98 PHE A C 1
ATOM 791 O O . PHE A 1 98 ? -2.316 -4.295 -1.886 1.00 88.88 98 PHE A O 1
ATOM 798 N N . GLY A 1 99 ? -0.159 -4.729 -1.425 1.00 79.69 99 GLY A N 1
ATOM 799 C CA . GLY A 1 99 ? 0.392 -3.495 -1.991 1.00 79.69 99 GLY A CA 1
ATOM 800 C C . GLY A 1 99 ? 0.324 -3.378 -3.517 1.00 79.69 99 GLY A C 1
ATOM 801 O O . GLY A 1 99 ? 0.722 -2.350 -4.059 1.00 79.69 99 GLY A O 1
ATOM 802 N N . PHE A 1 100 ? -0.166 -4.403 -4.217 1.00 79.31 100 PHE A N 1
ATOM 803 C CA . PHE A 1 100 ? -0.390 -4.346 -5.659 1.00 79.31 100 PHE A CA 1
ATOM 804 C C . PHE A 1 100 ? -1.631 -3.516 -6.026 1.00 79.31 100 PHE A C 1
ATOM 806 O O . PHE A 1 100 ? -2.500 -3.239 -5.186 1.00 79.31 100 PHE A O 1
ATOM 813 N N . GL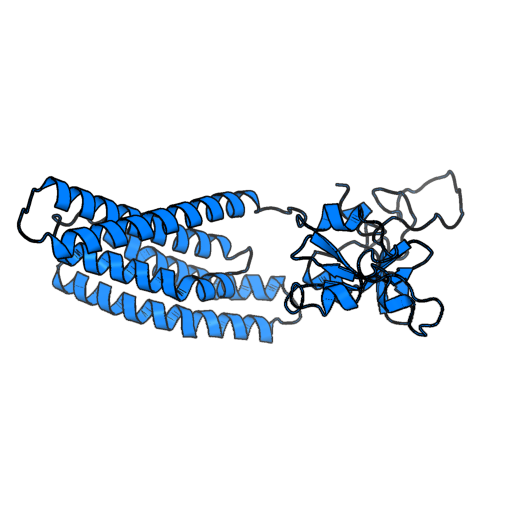U A 1 101 ? -1.710 -3.128 -7.300 1.00 74.69 101 GLU A N 1
ATOM 814 C CA . GLU A 1 101 ? -2.848 -2.393 -7.854 1.00 74.69 101 GLU A CA 1
ATOM 815 C C . GLU A 1 101 ? -4.066 -3.319 -7.976 1.00 74.69 101 GLU A C 1
ATOM 817 O O . GLU A 1 101 ? -5.169 -3.001 -7.531 1.00 74.69 101 GLU A O 1
ATOM 822 N N . SER A 1 102 ? -3.845 -4.541 -8.458 1.00 79.88 102 SER A N 1
ATOM 823 C CA . SER A 1 102 ? -4.840 -5.610 -8.587 1.00 79.88 102 SER A CA 1
ATOM 824 C C . SER A 1 102 ? -5.504 -6.023 -7.265 1.00 79.88 102 SER A C 1
ATOM 826 O O . SER A 1 102 ? -6.580 -6.638 -7.279 1.00 79.88 102 SER A O 1
ATOM 828 N N . THR A 1 103 ? -4.872 -5.702 -6.129 1.00 84.75 103 THR A N 1
ATOM 829 C CA . THR A 1 103 ? -5.330 -6.011 -4.768 1.00 84.75 103 THR A CA 1
ATOM 830 C C . THR A 1 103 ? -5.862 -4.795 -4.007 1.00 84.75 103 THR A C 1
ATOM 832 O O . THR A 1 103 ? -6.215 -4.924 -2.834 1.00 84.75 103 THR A O 1
ATOM 835 N N . VAL A 1 104 ? -5.994 -3.626 -4.649 1.00 81.19 104 VAL A N 1
ATOM 836 C CA . VAL A 1 104 ? -6.583 -2.416 -4.037 1.00 81.19 104 VAL A CA 1
ATOM 837 C C . VAL A 1 104 ? -7.944 -2.700 -3.409 1.00 81.19 104 VAL A C 1
ATOM 839 O O . VAL A 1 104 ? -8.184 -2.291 -2.278 1.00 81.19 104 VAL A O 1
ATOM 842 N N . ALA A 1 105 ? -8.806 -3.461 -4.089 1.00 84.12 105 ALA A N 1
ATOM 843 C CA . ALA A 1 105 ? -10.141 -3.787 -3.586 1.00 84.12 105 ALA A CA 1
ATOM 844 C C . ALA A 1 105 ? -10.111 -4.459 -2.198 1.00 84.12 105 ALA A C 1
ATOM 846 O O . ALA A 1 105 ? -10.962 -4.171 -1.358 1.00 84.12 105 ALA A O 1
ATOM 847 N N . VAL A 1 106 ? -9.102 -5.298 -1.930 1.00 89.81 106 VAL A N 1
ATOM 848 C CA . VAL A 1 106 ? -8.918 -5.959 -0.629 1.00 89.81 106 VAL A CA 1
ATOM 849 C C . VAL A 1 106 ? -8.519 -4.942 0.443 1.00 89.81 106 VAL A C 1
ATOM 851 O O . VAL A 1 106 ? -9.118 -4.922 1.518 1.00 89.81 106 VAL A O 1
ATOM 854 N N . ARG A 1 107 ? -7.561 -4.049 0.144 1.00 87.31 107 ARG A N 1
ATOM 855 C CA . ARG A 1 107 ? -7.156 -2.974 1.069 1.00 87.31 107 ARG A CA 1
ATOM 856 C C . ARG A 1 107 ? -8.318 -2.035 1.376 1.00 87.31 107 ARG A C 1
ATOM 858 O O . ARG A 1 107 ? -8.573 -1.745 2.542 1.00 87.31 107 ARG A O 1
ATOM 865 N N . SER A 1 108 ? -9.062 -1.614 0.354 1.00 81.50 108 SER A N 1
ATOM 866 C CA . SER A 1 108 ? -10.251 -0.778 0.527 1.00 81.50 108 SER A CA 1
ATOM 867 C C . SER A 1 108 ? -11.312 -1.481 1.371 1.00 81.50 108 SER A C 1
ATOM 869 O O . SER A 1 108 ? -11.935 -0.848 2.220 1.00 81.50 108 SER A O 1
ATOM 871 N N . GLN A 1 109 ? -11.510 -2.791 1.203 1.00 87.94 109 GLN A N 1
ATOM 872 C CA . GLN A 1 109 ? -12.451 -3.556 2.021 1.00 87.94 109 GLN A CA 1
ATOM 873 C C . GLN A 1 109 ? -12.022 -3.626 3.495 1.00 87.94 109 GLN A C 1
ATOM 875 O O . GLN A 1 109 ? -12.858 -3.417 4.375 1.00 87.94 109 GLN A O 1
ATOM 880 N N . ALA A 1 110 ? -10.743 -3.894 3.772 1.00 88.31 110 ALA A N 1
ATOM 881 C CA . ALA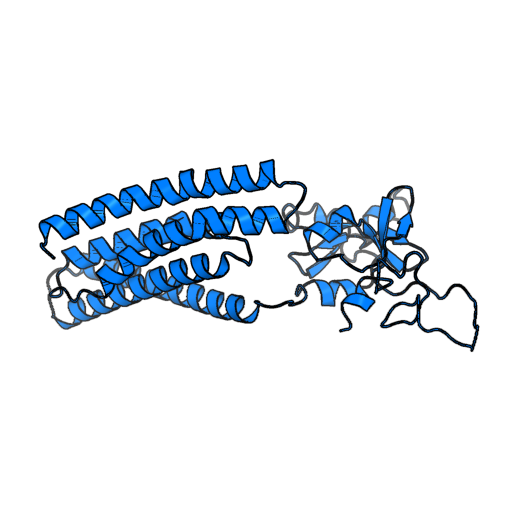 A 1 110 ? -10.208 -3.936 5.134 1.00 88.31 110 ALA A CA 1
ATOM 882 C C . ALA A 1 110 ? -10.300 -2.565 5.829 1.00 88.31 110 ALA A C 1
ATOM 884 O O . ALA A 1 110 ? -10.638 -2.482 7.009 1.00 88.31 110 ALA A O 1
ATOM 885 N N . LEU A 1 111 ? -10.080 -1.480 5.085 1.00 82.56 111 LEU A N 1
ATOM 886 C CA . LEU A 1 111 ? -10.170 -0.129 5.630 1.00 82.56 111 LEU A CA 1
ATOM 887 C C . LEU A 1 111 ? -11.609 0.314 5.893 1.00 82.56 111 LEU A C 1
ATOM 889 O O . LEU A 1 111 ? -11.908 0.833 6.964 1.00 82.56 111 LEU A O 1
ATOM 893 N N . ASN A 1 112 ? -12.519 0.040 4.955 1.00 82.88 112 ASN A N 1
ATOM 894 C CA . ASN A 1 112 ? -13.952 0.246 5.166 1.00 82.88 112 ASN A CA 1
ATOM 895 C C . ASN A 1 112 ? -14.464 -0.555 6.367 1.00 82.88 112 ASN A C 1
ATOM 897 O O . ASN A 1 112 ? -15.362 -0.106 7.075 1.00 82.88 112 ASN A O 1
ATOM 901 N N . LEU A 1 113 ? -13.904 -1.744 6.606 1.00 87.25 113 LEU A N 1
ATOM 902 C CA . LEU A 1 113 ? -14.218 -2.510 7.801 1.00 87.25 113 LEU A CA 1
ATOM 903 C C . LEU A 1 113 ? -13.767 -1.781 9.078 1.00 87.25 113 LEU A C 1
ATOM 905 O O . LEU A 1 113 ? -14.570 -1.679 10.001 1.00 87.25 113 LEU A O 1
ATOM 909 N N . LEU A 1 114 ? -12.530 -1.272 9.135 1.00 82.44 114 LEU A N 1
ATOM 910 C CA . LEU A 1 114 ? -12.038 -0.502 10.288 1.00 82.44 114 LEU A CA 1
ATOM 911 C C . LEU A 1 114 ? -12.936 0.698 10.600 1.00 82.44 114 LEU A C 1
ATOM 913 O O . LEU A 1 114 ? -13.306 0.883 11.756 1.00 82.44 114 LEU A O 1
ATOM 917 N N . ILE A 1 115 ? -13.321 1.457 9.571 1.00 79.25 115 ILE A N 1
ATOM 918 C CA . ILE A 1 115 ? -14.212 2.620 9.700 1.00 79.25 115 ILE A CA 1
ATOM 919 C C . ILE A 1 115 ? -15.577 2.193 10.248 1.00 79.25 115 ILE A C 1
ATOM 921 O O . ILE A 1 115 ? -16.049 2.724 11.244 1.00 79.25 115 ILE A O 1
ATOM 925 N N . LYS A 1 116 ? -16.203 1.163 9.669 1.00 83.81 116 LYS A N 1
ATOM 926 C CA . LYS A 1 116 ? -17.512 0.693 10.151 1.00 83.81 116 LYS A CA 1
ATOM 927 C C . LYS A 1 116 ? -17.459 0.155 11.581 1.00 83.81 116 LYS A C 1
ATOM 929 O O . LYS A 1 116 ? -18.418 0.315 12.335 1.00 83.81 116 LYS A O 1
ATOM 934 N N . LEU A 1 117 ? -16.368 -0.516 11.954 1.00 84.62 117 LEU A N 1
ATOM 935 C CA . LEU A 1 117 ? -16.166 -0.997 13.320 1.00 84.62 117 LEU A CA 1
ATOM 936 C C . LEU A 1 117 ? -16.036 0.174 14.294 1.00 84.62 117 LEU A C 1
ATOM 938 O O . LEU A 1 117 ? -16.698 0.156 15.331 1.00 84.62 117 LEU A O 1
ATOM 942 N N . SER A 1 118 ? -15.238 1.192 13.958 1.00 80.75 118 SER A N 1
ATOM 943 C CA . SER A 1 118 ? -15.069 2.364 14.814 1.00 80.75 118 SER A CA 1
ATOM 944 C C . SER A 1 118 ? -16.369 3.156 14.938 1.00 80.75 118 SER A C 1
ATOM 946 O O . SER A 1 118 ? -16.793 3.427 16.056 1.00 80.75 118 SER A O 1
ATOM 948 N N . GLU A 1 119 ? -17.075 3.430 13.840 1.00 80.88 119 GLU A N 1
ATOM 949 C CA . GLU A 1 119 ? -18.389 4.084 13.855 1.00 80.88 119 GLU A CA 1
ATOM 950 C C . GLU A 1 119 ? -19.395 3.332 14.734 1.00 80.88 119 GLU A C 1
ATOM 952 O O . GLU A 1 119 ? -20.106 3.942 15.537 1.00 80.88 119 GLU A O 1
ATOM 957 N N . SER A 1 120 ? -19.435 2.000 14.626 1.00 83.44 120 SER A N 1
ATOM 958 C CA . SER A 1 120 ? -20.326 1.172 15.437 1.00 83.44 120 SER A CA 1
ATOM 959 C C . SER A 1 120 ? -19.966 1.239 16.921 1.00 83.44 120 SER A C 1
ATOM 961 O O . SER A 1 120 ? -20.858 1.388 17.755 1.00 83.44 120 SER A O 1
ATOM 963 N N . VAL A 1 121 ? -18.679 1.149 17.269 1.00 81.44 121 VAL A N 1
ATOM 964 C CA . VAL A 1 121 ? -18.204 1.264 18.657 1.00 81.44 121 VAL A CA 1
ATOM 965 C C . VAL A 1 121 ? -18.523 2.651 19.225 1.00 81.44 121 VAL A C 1
ATOM 967 O O . VAL A 1 121 ? -19.083 2.749 20.316 1.00 81.44 121 VAL A O 1
ATOM 970 N N . LEU A 1 122 ? -18.264 3.717 18.462 1.00 80.38 122 LEU A N 1
ATOM 971 C CA . LEU A 1 122 ? -18.567 5.099 18.844 1.00 80.38 122 LEU A CA 1
ATOM 972 C C . LEU A 1 122 ? -20.066 5.324 19.056 1.00 80.38 122 LEU A C 1
ATOM 974 O O . LEU A 1 122 ? -20.457 5.927 20.052 1.00 80.38 122 LEU A O 1
ATOM 978 N N . SER A 1 123 ? -20.913 4.804 18.162 1.00 80.88 123 SER A N 1
ATOM 979 C CA . SER A 1 123 ? -22.369 4.872 18.323 1.00 80.88 123 SER A CA 1
ATOM 980 C C . SER A 1 123 ? -22.824 4.163 19.596 1.00 80.88 123 SER A C 1
ATOM 982 O O . SER A 1 123 ? -23.693 4.677 20.300 1.00 80.88 123 SER A O 1
ATOM 984 N N . MET A 1 124 ? -22.253 2.994 19.902 1.00 79.25 124 MET A N 1
ATOM 985 C CA . MET A 1 124 ? -22.592 2.265 21.121 1.00 79.25 124 MET A CA 1
ATOM 986 C C . MET A 1 124 ? -22.148 3.035 22.370 1.00 79.25 124 MET A C 1
ATOM 988 O O . MET A 1 124 ? -22.911 3.090 23.330 1.00 79.25 124 MET A O 1
ATOM 992 N N . PHE A 1 125 ? -20.978 3.681 22.360 1.00 76.06 125 PHE A N 1
ATOM 993 C CA . PHE A 1 125 ? -20.548 4.541 23.467 1.00 76.06 125 PHE A CA 1
ATOM 994 C C . PHE A 1 125 ? -21.480 5.738 23.679 1.00 76.06 125 PHE A C 1
ATOM 996 O O . PHE A 1 125 ? -21.920 5.960 24.805 1.00 76.06 125 PHE A O 1
ATOM 1003 N N . SER A 1 126 ? -21.875 6.443 22.615 1.00 75.81 126 SER A N 1
ATOM 1004 C CA . SER A 1 126 ? -22.846 7.543 22.721 1.00 75.81 126 SER A CA 1
ATOM 1005 C C . SER A 1 126 ? -24.204 7.080 23.263 1.00 75.81 126 SER A C 1
ATOM 1007 O O . SER A 1 126 ? -24.829 7.777 24.064 1.00 75.81 126 SER A O 1
ATOM 1009 N N . ASP A 1 127 ? -24.656 5.882 22.882 1.00 75.31 127 ASP A N 1
ATOM 1010 C CA . ASP A 1 127 ? -25.864 5.283 23.450 1.00 75.31 127 ASP A CA 1
ATOM 1011 C C . ASP A 1 127 ? -25.715 5.031 24.961 1.00 75.31 127 ASP A C 1
ATOM 1013 O O . ASP A 1 127 ? -26.621 5.367 25.727 1.00 75.31 127 ASP A O 1
ATOM 1017 N N . PHE A 1 128 ? -24.574 4.492 25.402 1.00 70.31 128 PHE A N 1
ATOM 1018 C CA . PHE A 1 128 ? -24.276 4.273 26.822 1.00 70.31 128 PHE A CA 1
ATOM 1019 C C . PHE A 1 128 ? -24.271 5.578 27.628 1.00 70.31 128 PHE A C 1
ATOM 1021 O O . PHE A 1 128 ? -24.854 5.620 28.713 1.00 70.31 128 PHE A O 1
ATOM 1028 N N . GLU A 1 129 ? -23.672 6.646 27.095 1.00 68.81 129 GLU A N 1
ATOM 1029 C CA . GLU A 1 129 ? -23.670 7.973 27.724 1.00 68.81 129 GLU A CA 1
ATOM 1030 C C . GLU A 1 129 ? -25.090 8.537 27.861 1.00 68.81 129 GLU A C 1
ATOM 1032 O O . GLU A 1 129 ? -25.457 9.067 28.912 1.00 68.81 129 GLU A O 1
ATOM 1037 N N . SER A 1 130 ? -25.918 8.365 26.826 1.00 69.94 130 SER A N 1
ATOM 1038 C CA . SER A 1 130 ? -27.304 8.848 26.812 1.00 69.94 130 SER A CA 1
ATOM 1039 C C . SER A 1 130 ? -28.236 8.095 27.774 1.00 69.94 130 SER A C 1
ATOM 1041 O O . SER A 1 130 ? -29.234 8.658 28.222 1.00 69.94 130 SER A O 1
ATOM 1043 N N . MET A 1 131 ? -27.916 6.841 28.125 1.00 67.75 131 MET A N 1
ATOM 1044 C CA . MET A 1 131 ? -28.715 6.015 29.042 1.00 67.75 131 MET A CA 1
ATOM 1045 C C . MET A 1 131 ? -28.506 6.360 30.527 1.00 67.75 131 MET A C 1
ATOM 1047 O O . MET A 1 131 ? -29.236 5.840 31.368 1.00 67.75 131 MET A O 1
ATOM 1051 N N . GLY A 1 132 ? -27.572 7.257 30.865 1.00 57.38 132 GLY A N 1
ATOM 1052 C CA . GLY A 1 132 ? -27.494 7.854 32.201 1.00 57.38 132 GLY A CA 1
ATOM 1053 C C . GLY A 1 132 ? -27.137 6.883 33.334 1.00 57.38 132 GLY A C 1
ATOM 1054 O O . GLY A 1 132 ? -27.770 6.916 34.387 1.00 57.38 132 GLY A O 1
ATOM 1055 N N . ASN A 1 133 ? -26.112 6.038 33.172 1.00 51.88 133 ASN A N 1
ATOM 1056 C CA . ASN A 1 133 ? -25.546 5.294 34.306 1.00 51.88 133 ASN A CA 1
ATOM 1057 C C . ASN A 1 133 ? -24.516 6.156 35.059 1.00 51.88 133 ASN A C 1
ATOM 1059 O O . ASN A 1 133 ? -23.327 6.155 34.755 1.00 51.88 133 ASN A O 1
ATOM 1063 N N . TYR A 1 134 ? -24.985 6.873 36.082 1.00 49.62 134 TYR A N 1
ATOM 1064 C CA . TYR A 1 134 ? -24.214 7.746 36.984 1.00 49.62 134 TYR A CA 1
ATOM 1065 C C . TYR A 1 134 ? -23.226 7.019 37.933 1.00 49.62 134 TYR A C 1
ATOM 1067 O O . TYR A 1 134 ? -22.960 7.519 39.024 1.00 49.62 134 TYR A O 1
ATOM 1075 N N . GLN A 1 135 ? -22.708 5.831 37.593 1.00 47.59 135 GLN A N 1
ATOM 1076 C CA . GLN A 1 135 ? -21.943 5.004 38.549 1.00 47.59 135 GLN A CA 1
ATOM 1077 C C . GLN A 1 135 ? -20.547 4.530 38.118 1.00 47.59 135 GLN A C 1
ATOM 1079 O O . GLN A 1 135 ? -19.945 3.751 38.848 1.00 47.59 135 GLN A O 1
ATOM 1084 N N . LEU A 1 136 ? -19.961 5.024 37.026 1.00 49.25 136 LEU A N 1
ATOM 1085 C CA . LEU A 1 136 ? -18.556 4.727 36.697 1.00 49.25 136 LEU A CA 1
ATOM 1086 C C . LEU A 1 136 ? -17.867 5.977 36.143 1.00 49.25 136 LEU A C 1
ATOM 1088 O O . LEU A 1 136 ? -17.729 6.131 34.936 1.00 49.25 136 LEU A O 1
ATOM 1092 N N . ASN A 1 137 ? -17.486 6.902 37.024 1.00 52.91 137 ASN A N 1
ATOM 1093 C CA . ASN A 1 137 ? -16.853 8.157 36.606 1.00 52.91 137 ASN A CA 1
ATOM 1094 C C . ASN A 1 137 ? -15.403 7.937 36.129 1.00 52.91 137 ASN A C 1
ATOM 1096 O O . ASN A 1 137 ? -15.013 8.553 35.151 1.00 52.91 137 ASN A O 1
ATOM 1100 N N . GLU A 1 138 ? -14.656 6.995 36.723 1.00 53.22 138 GLU A N 1
ATOM 1101 C CA . GLU A 1 138 ? -13.302 6.618 36.263 1.00 53.22 138 GLU A CA 1
ATOM 1102 C C . GLU A 1 138 ? -13.321 5.893 34.906 1.00 53.22 138 GLU A C 1
ATOM 1104 O O . GLU A 1 138 ? -12.572 6.245 34.004 1.00 53.22 138 GLU A O 1
ATOM 1109 N N . SER A 1 139 ? -14.229 4.929 34.706 1.00 53.56 139 SER A N 1
ATOM 1110 C CA . SER A 1 139 ? -14.314 4.181 33.438 1.00 53.56 139 SER A CA 1
ATOM 1111 C C . SER A 1 139 ? -14.908 4.999 32.289 1.00 53.56 139 SER A C 1
ATOM 1113 O O . SER A 1 139 ? -14.783 4.618 31.130 1.00 53.56 139 SER A O 1
ATOM 1115 N N . ARG A 1 140 ? -15.605 6.100 32.590 1.00 56.03 140 ARG A N 1
ATOM 1116 C CA . ARG A 1 140 ? -16.194 6.981 31.579 1.00 56.03 140 ARG A CA 1
ATOM 1117 C C . ARG A 1 140 ? -15.131 7.838 30.900 1.00 56.03 140 ARG A C 1
ATOM 1119 O O . ARG A 1 140 ? -15.201 7.988 29.687 1.00 56.03 140 ARG A O 1
ATOM 1126 N N . ASP A 1 141 ? -14.158 8.345 31.651 1.00 54.72 141 ASP A N 1
ATOM 1127 C CA . ASP A 1 141 ? -13.066 9.142 31.085 1.00 54.72 141 ASP A CA 1
ATOM 1128 C C . ASP A 1 141 ? -12.183 8.286 30.157 1.00 54.72 141 ASP A C 1
ATOM 1130 O O . ASP A 1 141 ? -11.911 8.699 29.031 1.00 54.72 141 ASP A O 1
ATOM 1134 N N . GLU A 1 142 ? -11.869 7.042 30.548 1.00 58.84 142 GLU A N 1
ATOM 1135 C CA . GLU A 1 142 ? -11.168 6.070 29.686 1.00 58.84 142 GLU A CA 1
ATOM 1136 C C . GLU A 1 142 ? -11.955 5.753 28.400 1.00 58.84 142 GLU A C 1
ATOM 1138 O O . GLU A 1 142 ? -11.393 5.663 27.310 1.00 58.84 142 GLU A O 1
ATOM 1143 N N . VAL A 1 143 ? -13.282 5.610 28.499 1.00 59.91 143 VAL A N 1
ATOM 1144 C CA . VAL A 1 143 ? -14.152 5.363 27.338 1.00 59.91 143 VAL A CA 1
ATOM 1145 C C . VAL A 1 143 ? -14.187 6.564 26.388 1.00 59.91 143 VAL A C 1
ATOM 1147 O O . VAL A 1 143 ? -14.176 6.378 25.169 1.00 59.91 143 VAL A O 1
ATOM 1150 N N . VAL A 1 144 ? -14.211 7.788 26.923 1.00 60.91 144 VAL A N 1
ATOM 1151 C CA . VAL A 1 144 ? -14.183 9.028 26.132 1.00 60.91 144 VAL A CA 1
ATOM 1152 C C . VAL A 1 144 ? -12.839 9.191 25.418 1.00 60.91 144 VAL A C 1
ATOM 1154 O O . VAL A 1 144 ? -12.825 9.561 24.242 1.00 60.91 144 VAL A O 1
ATOM 1157 N N . GLU A 1 145 ? -11.728 8.868 26.082 1.00 62.84 145 GLU A N 1
ATOM 1158 C CA . GLU A 1 145 ? -10.383 8.902 25.496 1.00 62.84 145 GLU A CA 1
ATOM 1159 C C . GLU A 1 145 ? -10.260 7.900 24.340 1.00 62.84 145 GLU A C 1
ATOM 1161 O O . GLU A 1 145 ? -9.998 8.304 23.203 1.00 62.84 145 GLU A O 1
ATOM 1166 N N . VAL A 1 146 ? -10.612 6.629 24.574 1.00 63.34 146 VAL A N 1
ATOM 1167 C CA . VAL A 1 146 ? -10.611 5.574 23.542 1.00 63.34 146 VAL A CA 1
ATOM 1168 C C . VAL A 1 146 ? -11.511 5.947 22.358 1.00 63.34 146 VAL A C 1
ATOM 1170 O O . VAL A 1 146 ? -11.142 5.742 21.200 1.00 63.34 146 VAL A O 1
ATOM 1173 N N . ALA A 1 147 ? -12.682 6.537 22.615 1.00 60.59 147 ALA A N 1
ATOM 1174 C CA . ALA A 1 147 ? -13.579 7.025 21.570 1.00 60.59 147 ALA A CA 1
ATOM 1175 C C . ALA A 1 147 ? -12.981 8.202 20.772 1.00 60.59 147 ALA A C 1
ATOM 1177 O O . ALA A 1 147 ? -13.197 8.311 19.561 1.00 60.59 147 ALA A O 1
ATOM 1178 N N . SER A 1 148 ? -12.233 9.095 21.417 1.00 61.78 148 SER A N 1
ATOM 1179 C CA . SER A 1 148 ? -11.568 10.210 20.739 1.00 61.78 148 SER A CA 1
ATOM 1180 C C . SER A 1 148 ? -10.421 9.738 19.838 1.00 61.78 148 SER A C 1
ATOM 1182 O O . SER A 1 148 ? -10.344 10.164 18.682 1.00 61.78 148 SER A O 1
ATOM 1184 N N . ASP A 1 149 ? -9.624 8.773 20.300 1.00 68.88 149 ASP A N 1
ATOM 1185 C CA . ASP A 1 149 ? -8.531 8.169 19.535 1.00 68.88 149 ASP A CA 1
ATOM 1186 C C . ASP A 1 149 ? -9.055 7.407 18.318 1.00 68.88 149 ASP A C 1
ATOM 1188 O O . ASP A 1 149 ? -8.634 7.666 17.188 1.00 68.88 149 ASP A O 1
ATOM 1192 N N . LEU A 1 150 ? -10.070 6.556 18.516 1.00 64.19 150 LEU A N 1
ATOM 1193 C CA . LEU A 1 150 ? -10.771 5.852 17.436 1.00 64.19 150 LEU A CA 1
ATOM 1194 C C . LEU A 1 150 ? -11.298 6.816 16.367 1.00 64.19 150 LEU A C 1
ATOM 1196 O O . LEU A 1 150 ? -11.208 6.530 15.169 1.00 64.19 150 LEU A O 1
ATOM 1200 N N . ARG A 1 151 ? -11.843 7.968 16.776 1.00 61.94 151 ARG A N 1
ATOM 1201 C CA . ARG A 1 151 ? -12.378 8.990 15.866 1.00 61.94 151 ARG A CA 1
ATOM 1202 C C . ARG A 1 151 ? -11.270 9.670 15.061 1.00 61.94 151 ARG A C 1
ATOM 1204 O O . ARG A 1 151 ? -11.405 9.797 13.846 1.00 61.94 151 ARG A O 1
ATOM 1211 N N . ASN A 1 152 ? -10.177 10.069 15.708 1.00 63.94 152 ASN A N 1
ATOM 1212 C CA . ASN A 1 152 ? -9.035 10.711 15.049 1.00 63.94 152 ASN A CA 1
ATOM 1213 C C . ASN A 1 152 ? -8.338 9.762 14.065 1.00 63.94 152 ASN A C 1
ATOM 1215 O O . ASN A 1 152 ? -8.017 10.143 12.935 1.00 63.94 152 ASN A O 1
ATOM 1219 N N . GLU A 1 153 ? -8.159 8.505 14.466 1.00 66.06 153 GLU A N 1
ATOM 1220 C CA . GLU A 1 153 ? -7.599 7.458 13.621 1.00 66.06 153 GLU A CA 1
ATOM 1221 C C . GLU A 1 153 ? -8.480 7.162 12.401 1.00 66.06 153 GLU A C 1
ATOM 1223 O O . GLU A 1 153 ? -7.972 7.032 11.285 1.00 66.06 153 GLU A O 1
ATOM 1228 N N . SER A 1 154 ? -9.800 7.087 12.593 1.00 61.84 154 SER A N 1
ATOM 1229 C CA . SER A 1 154 ? -10.759 6.838 11.509 1.00 61.84 154 SER A CA 1
ATOM 1230 C C . SER A 1 154 ? -10.784 7.988 10.507 1.00 61.84 154 SER A C 1
ATOM 1232 O O . SER A 1 154 ? -10.642 7.744 9.313 1.00 61.84 154 SER A O 1
ATOM 1234 N N . LEU A 1 155 ? -10.837 9.238 10.981 1.00 59.47 155 LEU A N 1
ATOM 1235 C CA . LEU A 1 155 ? -10.767 10.431 10.128 1.00 59.47 155 LEU A CA 1
ATOM 1236 C C . LEU A 1 155 ? -9.460 10.484 9.328 1.00 59.47 155 LEU A C 1
ATOM 1238 O O . LEU A 1 155 ? -9.462 10.784 8.135 1.00 59.47 155 LEU A O 1
ATOM 1242 N N . THR A 1 156 ? -8.334 10.150 9.961 1.00 60.94 156 THR A N 1
ATOM 1243 C CA . THR A 1 156 ? -7.031 10.082 9.283 1.00 60.94 156 THR A CA 1
ATOM 1244 C C . THR A 1 156 ? -7.036 9.003 8.195 1.00 60.94 156 THR A C 1
ATOM 1246 O O . THR A 1 156 ? -6.543 9.219 7.085 1.00 60.94 156 THR A O 1
ATOM 1249 N N . ARG A 1 157 ? -7.630 7.838 8.478 1.00 64.88 157 ARG A N 1
ATOM 1250 C CA . ARG A 1 157 ? -7.765 6.718 7.537 1.00 64.88 157 ARG A CA 1
ATOM 1251 C C . ARG A 1 157 ? -8.710 7.029 6.373 1.00 64.88 157 ARG A C 1
ATOM 1253 O O . ARG A 1 157 ? -8.359 6.720 5.239 1.00 64.88 157 ARG A O 1
ATOM 1260 N N . GLU A 1 158 ? -9.831 7.702 6.612 1.00 58.72 158 GLU A N 1
ATOM 1261 C CA . GLU A 1 158 ? -10.764 8.192 5.584 1.00 58.72 158 GLU A CA 1
ATOM 1262 C C . GLU A 1 158 ? -10.136 9.254 4.677 1.00 58.72 158 GLU A C 1
ATOM 1264 O O . GLU A 1 158 ? -10.277 9.212 3.452 1.00 58.72 158 GLU A O 1
ATOM 1269 N N . GLN A 1 159 ? -9.382 10.192 5.255 1.00 58.28 159 GLN A N 1
ATOM 1270 C CA . GLN A 1 159 ? -8.621 11.175 4.484 1.00 58.28 159 GLN A CA 1
ATOM 1271 C C . GLN A 1 159 ? -7.530 10.506 3.638 1.00 58.28 159 GLN A C 1
ATOM 1273 O O . GLN A 1 159 ? -7.287 10.921 2.504 1.00 58.28 159 GLN A O 1
ATOM 1278 N N . ASN A 1 160 ? -6.892 9.450 4.148 1.00 57.84 160 ASN A N 1
ATOM 1279 C CA . ASN A 1 160 ? -5.917 8.661 3.397 1.00 57.84 160 ASN A CA 1
ATOM 1280 C C . ASN A 1 160 ? -6.566 7.776 2.319 1.00 57.84 160 ASN A C 1
ATOM 1282 O O . ASN A 1 160 ? -5.971 7.630 1.254 1.00 57.84 160 ASN A O 1
ATOM 1286 N N . LEU A 1 161 ? -7.776 7.245 2.541 1.00 56.12 161 LEU A N 1
ATOM 1287 C CA . LEU A 1 161 ? -8.619 6.611 1.514 1.00 56.12 161 LEU A CA 1
ATOM 1288 C C . LEU A 1 161 ? -8.936 7.586 0.401 1.00 56.12 161 LEU A C 1
ATOM 1290 O O . LEU A 1 161 ? -8.647 7.296 -0.746 1.00 56.12 161 LEU A O 1
ATOM 1294 N N . SER A 1 162 ? -9.431 8.771 0.743 1.00 50.12 162 SER A N 1
ATOM 1295 C CA . SER A 1 162 ? -9.823 9.786 -0.236 1.00 50.12 162 SER A CA 1
ATOM 1296 C C . SER A 1 162 ? -8.618 10.274 -1.050 1.00 50.12 162 SER A C 1
ATOM 1298 O O . SER A 1 162 ? -8.723 10.536 -2.244 1.00 50.12 162 SER A O 1
ATOM 1300 N N . LYS A 1 163 ? -7.429 10.335 -0.436 1.00 50.88 163 LYS A N 1
ATOM 1301 C CA . LYS A 1 163 ? -6.162 10.615 -1.135 1.00 50.88 163 LYS A CA 1
ATOM 1302 C C . LYS A 1 163 ? -5.631 9.426 -1.951 1.00 50.88 163 LYS A C 1
ATOM 1304 O O . LYS A 1 163 ? -4.911 9.661 -2.918 1.00 50.88 163 LYS A O 1
ATOM 1309 N N . LYS A 1 164 ? -5.945 8.175 -1.583 1.00 45.34 164 LYS A N 1
ATOM 1310 C CA . LYS A 1 164 ? -5.544 6.952 -2.311 1.00 45.34 164 LYS A CA 1
ATOM 1311 C C . LYS A 1 164 ? -6.508 6.612 -3.458 1.00 45.34 164 LYS A C 1
ATOM 1313 O O . LYS A 1 164 ? -6.038 6.269 -4.533 1.00 45.34 164 LYS A O 1
ATOM 1318 N N . GLU A 1 165 ? -7.816 6.796 -3.288 1.00 41.59 165 GLU A N 1
ATOM 1319 C CA . GLU A 1 165 ? -8.851 6.593 -4.315 1.00 41.59 165 GLU A CA 1
ATOM 1320 C C . GLU A 1 165 ? -8.769 7.647 -5.435 1.00 41.59 165 GLU A C 1
ATOM 1322 O O . GLU A 1 165 ? -9.081 7.344 -6.582 1.00 41.59 165 GLU A O 1
ATOM 1327 N N . VAL A 1 166 ? -8.243 8.848 -5.151 1.00 43.03 166 VAL A N 1
ATOM 1328 C CA . VAL A 1 166 ? -7.926 9.869 -6.175 1.00 43.03 166 VAL A CA 1
ATOM 1329 C C . VAL A 1 166 ? -6.575 9.616 -6.874 1.00 43.03 166 VAL A C 1
ATOM 1331 O O . VAL A 1 166 ? -6.316 10.188 -7.931 1.00 43.03 166 VAL A O 1
ATOM 1334 N N . LYS A 1 167 ? -5.728 8.721 -6.344 1.00 42.34 167 LYS A N 1
ATOM 1335 C CA . LYS A 1 167 ? -4.428 8.340 -6.932 1.00 42.34 167 LYS A CA 1
ATOM 1336 C C . LYS A 1 167 ? -4.463 6.994 -7.673 1.00 42.34 167 LYS A C 1
ATOM 1338 O O . LYS A 1 167 ? -3.410 6.405 -7.899 1.00 42.34 167 LYS A O 1
ATOM 1343 N N . ASN A 1 168 ? -5.640 6.528 -8.096 1.00 37.59 168 ASN A N 1
ATOM 1344 C CA . ASN A 1 168 ? -5.775 5.295 -8.869 1.00 37.59 168 ASN A CA 1
ATOM 1345 C C . ASN A 1 168 ? -6.072 5.564 -10.348 1.00 37.59 168 ASN A C 1
ATOM 1347 O O . ASN A 1 168 ? -7.174 5.948 -10.733 1.00 37.59 168 ASN A O 1
ATOM 1351 N N . GLY A 1 169 ? -5.044 5.327 -11.166 1.00 36.31 169 GLY A N 1
ATOM 1352 C CA . GLY A 1 169 ? -5.068 5.414 -12.623 1.00 36.31 169 GLY A CA 1
ATOM 1353 C C . GLY A 1 169 ? -3.942 6.300 -13.150 1.00 36.31 169 GLY A C 1
ATOM 1354 O O . GLY A 1 169 ? -4.126 7.498 -13.317 1.00 36.31 169 GLY A O 1
ATOM 1355 N N . ASN A 1 170 ? -2.772 5.719 -13.432 1.00 48.72 170 ASN A N 1
ATOM 1356 C CA . ASN A 1 170 ? -1.706 6.366 -14.215 1.00 48.72 170 ASN A CA 1
ATOM 1357 C C . ASN A 1 170 ? -1.172 7.727 -13.708 1.00 48.72 170 ASN A C 1
ATOM 1359 O O . ASN A 1 170 ? -0.581 8.474 -14.487 1.00 48.72 170 ASN A O 1
ATOM 1363 N N . GLN A 1 171 ? -1.327 8.077 -12.427 1.00 52.28 171 GLN A N 1
ATOM 1364 C CA . GLN A 1 171 ? -0.832 9.367 -11.949 1.00 52.28 171 GLN A CA 1
ATOM 1365 C C . GLN A 1 171 ? 0.668 9.333 -11.657 1.00 52.28 171 GLN A C 1
ATOM 1367 O O . GLN A 1 171 ? 1.150 8.700 -10.716 1.00 52.28 171 GLN A O 1
ATOM 1372 N N . LYS A 1 172 ? 1.383 10.071 -12.506 1.00 60.03 172 LYS A N 1
ATOM 1373 C CA . LYS A 1 172 ? 2.726 10.612 -12.320 1.00 60.03 172 LYS A CA 1
ATOM 1374 C C . LYS A 1 172 ? 3.091 10.820 -10.837 1.00 60.03 172 LYS A C 1
ATOM 1376 O O . LYS A 1 172 ? 2.341 11.482 -10.116 1.00 60.03 172 LYS A O 1
ATOM 1381 N N . PRO A 1 173 ? 4.245 10.310 -10.363 1.00 74.94 173 PRO A N 1
ATOM 1382 C CA . PRO A 1 173 ? 4.702 10.571 -9.005 1.00 74.94 173 PRO A CA 1
ATOM 1383 C C . PRO A 1 173 ? 4.856 12.073 -8.742 1.00 74.94 173 PRO A C 1
ATOM 1385 O O . PRO A 1 173 ? 5.468 12.785 -9.528 1.00 74.94 173 PRO A O 1
ATOM 1388 N N . GLU A 1 174 ? 4.371 12.546 -7.597 1.00 76.50 174 GLU A N 1
ATOM 1389 C CA . GLU A 1 174 ? 4.382 13.969 -7.209 1.00 76.50 174 GLU A CA 1
ATOM 1390 C C . GLU A 1 174 ? 5.797 14.582 -7.167 1.00 76.50 174 GLU A C 1
ATOM 1392 O O . GLU A 1 174 ? 6.000 15.761 -7.452 1.00 76.50 174 GLU A O 1
ATOM 1397 N N . TRP A 1 175 ? 6.807 13.755 -6.885 1.00 85.44 175 TRP A N 1
ATOM 1398 C CA . TRP A 1 175 ? 8.218 14.141 -6.919 1.00 85.44 175 TRP A CA 1
ATOM 1399 C C . TRP A 1 175 ? 8.738 14.370 -8.352 1.00 85.44 175 TRP A C 1
ATOM 1401 O O . TRP A 1 175 ? 9.689 15.122 -8.559 1.00 85.44 175 TRP A O 1
ATOM 1411 N N . LEU A 1 176 ? 8.123 13.748 -9.363 1.00 85.69 176 LEU A N 1
ATOM 1412 C CA . LEU A 1 176 ? 8.648 13.691 -10.727 1.00 85.69 176 LEU A CA 1
ATOM 1413 C C . LEU A 1 176 ? 8.587 15.051 -11.434 1.00 85.69 176 LEU A C 1
ATOM 1415 O O . LEU A 1 176 ? 9.521 15.414 -12.149 1.00 85.69 176 LEU A O 1
ATOM 1419 N N . ASP A 1 177 ? 7.537 15.838 -11.189 1.00 83.00 177 ASP A N 1
ATOM 1420 C CA . ASP A 1 177 ? 7.421 17.207 -11.708 1.00 83.00 177 ASP A CA 1
ATOM 1421 C C . ASP A 1 177 ? 8.525 18.124 -11.187 1.00 83.00 177 ASP A C 1
ATOM 1423 O O . ASP A 1 177 ? 9.161 18.850 -11.955 1.00 83.00 177 ASP A O 1
ATOM 1427 N N . SER A 1 178 ? 8.767 18.079 -9.880 1.00 84.19 178 SER A N 1
ATOM 1428 C CA . SER A 1 178 ? 9.844 18.834 -9.249 1.00 84.19 178 SER A CA 1
ATOM 1429 C C . SER A 1 178 ? 11.206 18.353 -9.736 1.00 84.19 178 SER A C 1
ATOM 1431 O O . SER A 1 178 ? 12.047 19.164 -10.110 1.00 84.19 178 SER A O 1
ATOM 1433 N N . PHE A 1 179 ? 11.410 17.039 -9.813 1.00 87.38 179 PHE A N 1
ATOM 1434 C CA . PHE A 1 179 ? 12.645 16.437 -10.296 1.00 87.38 179 PHE A CA 1
ATOM 1435 C C . PHE A 1 179 ? 13.027 16.882 -11.714 1.00 87.38 179 PHE A C 1
ATOM 1437 O O . PHE A 1 179 ? 14.191 17.186 -11.960 1.00 87.38 179 PHE A O 1
ATOM 1444 N N . ILE A 1 180 ? 12.062 16.953 -12.636 1.00 85.69 180 ILE A N 1
ATOM 1445 C CA . ILE A 1 180 ? 12.294 17.409 -14.016 1.00 85.69 180 ILE A CA 1
ATOM 1446 C C . ILE A 1 180 ? 12.654 18.903 -14.071 1.00 85.69 180 ILE A C 1
ATOM 1448 O O . ILE A 1 180 ? 13.410 19.317 -14.950 1.00 85.69 180 ILE A O 1
ATOM 1452 N N . LYS A 1 181 ? 12.101 19.716 -13.163 1.00 82.25 181 LYS A N 1
ATOM 1453 C CA . LYS A 1 181 ? 12.285 21.179 -13.134 1.00 82.25 181 LYS A CA 1
ATOM 1454 C C . LYS A 1 181 ? 13.546 21.624 -12.396 1.00 82.25 181 LYS A C 1
ATOM 1456 O O . LYS A 1 181 ? 13.985 22.757 -12.581 1.00 82.25 181 LYS A O 1
ATOM 1461 N N . ILE A 1 182 ? 14.099 20.772 -11.539 1.00 81.19 182 ILE A N 1
ATOM 1462 C CA . ILE A 1 182 ? 15.284 21.093 -10.748 1.00 81.19 182 ILE A CA 1
ATOM 1463 C C . ILE A 1 182 ? 16.520 21.195 -11.642 1.00 81.19 182 ILE A C 1
ATOM 1465 O O . ILE A 1 182 ? 16.797 20.330 -12.472 1.00 81.19 182 ILE A O 1
ATOM 1469 N N . ILE A 1 183 ? 17.304 22.245 -11.404 1.00 76.38 183 ILE A N 1
ATOM 1470 C CA . ILE A 1 183 ? 18.653 22.386 -11.942 1.00 76.38 183 ILE A CA 1
ATOM 1471 C C . ILE A 1 183 ? 19.599 21.655 -10.987 1.00 76.38 183 ILE A C 1
ATOM 1473 O O . ILE A 1 183 ? 19.650 21.934 -9.790 1.00 76.38 183 ILE A O 1
ATOM 1477 N N . PHE A 1 184 ? 20.302 20.660 -11.518 1.00 82.19 184 PHE A N 1
ATOM 1478 C CA . PHE A 1 184 ? 21.306 19.898 -10.782 1.00 82.19 184 PHE A CA 1
ATOM 1479 C C . PHE A 1 184 ? 22.696 20.494 -11.004 1.00 82.19 184 PHE A C 1
ATOM 1481 O O . PHE A 1 184 ? 22.910 21.241 -11.956 1.00 82.19 184 PHE A O 1
ATOM 1488 N N . PHE A 1 185 ? 23.649 20.086 -10.161 1.00 79.75 185 PHE A N 1
ATOM 1489 C CA . PHE A 1 185 ? 25.073 20.455 -10.240 1.00 79.75 185 PHE A CA 1
ATOM 1490 C C . PHE A 1 185 ? 25.414 21.885 -9.791 1.00 79.75 185 PHE A C 1
ATOM 1492 O O . PHE A 1 185 ? 26.562 22.309 -9.910 1.00 79.75 185 PHE A O 1
ATOM 1499 N N . ASP A 1 186 ? 24.456 22.595 -9.195 1.00 78.31 186 ASP A N 1
ATOM 1500 C CA . ASP A 1 186 ? 24.726 23.847 -8.490 1.00 78.31 186 ASP A CA 1
ATOM 1501 C C . ASP A 1 186 ? 25.496 23.603 -7.182 1.00 78.31 186 ASP A C 1
ATOM 1503 O O . ASP A 1 186 ? 25.448 22.518 -6.586 1.00 78.31 186 ASP A O 1
ATOM 1507 N N . ALA A 1 187 ? 26.196 24.637 -6.711 1.00 78.19 187 ALA A N 1
ATOM 1508 C CA . ALA A 1 187 ? 26.903 24.597 -5.436 1.00 78.19 187 ALA A CA 1
ATOM 1509 C C . ALA A 1 187 ? 25.921 24.440 -4.263 1.00 78.19 187 ALA A C 1
ATOM 1511 O O . ALA A 1 187 ? 24.860 25.068 -4.227 1.00 78.19 187 ALA A O 1
ATOM 1512 N N . CYS A 1 188 ? 26.278 23.607 -3.284 1.00 80.94 188 CYS A N 1
ATOM 1513 C CA . CYS A 1 188 ? 25.513 23.502 -2.050 1.00 80.94 188 CYS A CA 1
ATOM 1514 C C . CYS A 1 188 ? 25.673 24.786 -1.210 1.00 80.94 188 CYS A C 1
ATOM 1516 O O . CYS A 1 188 ? 26.810 25.175 -0.936 1.00 80.94 188 CYS A O 1
ATOM 1518 N N . PRO A 1 189 ? 24.572 25.436 -0.781 1.00 77.62 189 PRO A N 1
ATOM 1519 C CA . PRO A 1 189 ? 24.648 26.633 0.058 1.00 77.62 189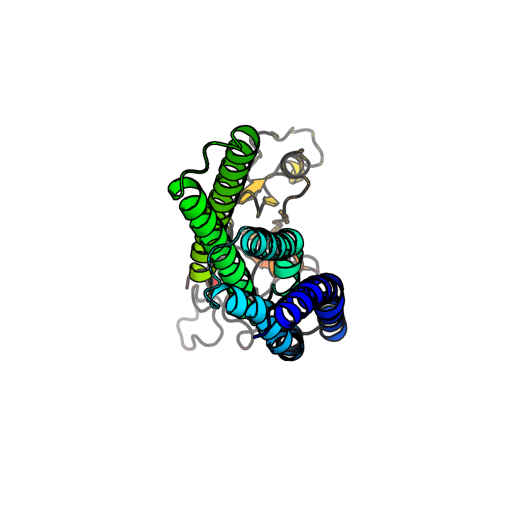 PRO A CA 1
ATOM 1520 C C . PRO A 1 189 ? 25.222 26.335 1.451 1.00 77.62 189 PRO A C 1
ATOM 1522 O O . PRO A 1 189 ? 25.937 27.167 2.001 1.00 77.62 189 PRO A O 1
ATOM 1525 N N . ASP A 1 190 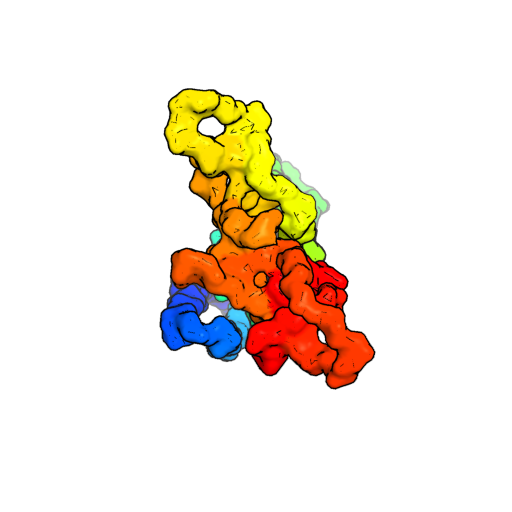? 24.960 25.138 1.982 1.00 79.12 190 ASP A N 1
ATOM 1526 C CA . ASP A 1 190 ? 25.399 24.714 3.318 1.00 79.12 190 ASP A CA 1
ATOM 1527 C C . ASP A 1 190 ? 26.819 24.122 3.319 1.00 79.12 190 ASP A C 1
ATOM 1529 O O . ASP A 1 190 ? 27.485 24.082 4.350 1.00 79.12 190 ASP A O 1
ATOM 1533 N N . HIS A 1 191 ? 27.300 23.681 2.151 1.00 76.19 191 HIS A N 1
ATOM 1534 C CA . HIS A 1 191 ? 28.615 23.062 1.969 1.00 76.19 191 HIS A CA 1
ATOM 1535 C C . HIS A 1 191 ? 29.372 23.744 0.816 1.00 76.19 191 HIS A C 1
ATOM 1537 O O . HIS A 1 191 ? 29.462 23.182 -0.284 1.00 76.19 191 HIS A O 1
ATOM 1543 N N . PRO A 1 192 ? 29.897 24.967 1.029 1.00 66.56 192 PRO A N 1
ATOM 1544 C CA . PRO A 1 192 ? 30.611 25.708 -0.003 1.00 66.56 192 PRO A CA 1
ATOM 1545 C C . PRO A 1 192 ? 31.867 24.959 -0.467 1.00 66.56 192 PRO A C 1
ATOM 1547 O O . PRO A 1 192 ? 32.538 24.271 0.299 1.00 66.56 192 PRO A O 1
ATOM 1550 N N . VAL A 1 193 ? 32.184 25.088 -1.755 1.00 64.19 193 VAL A N 1
ATOM 1551 C CA . VAL A 1 193 ? 33.349 24.443 -2.376 1.00 64.19 193 VAL A CA 1
ATOM 1552 C C . VAL A 1 193 ? 34.633 25.067 -1.828 1.00 64.19 193 VAL A C 1
ATOM 1554 O O . VAL A 1 193 ? 34.930 26.226 -2.131 1.00 64.19 193 VAL A O 1
ATOM 1557 N N . ASP A 1 194 ? 35.424 24.304 -1.075 1.00 59.47 194 ASP A N 1
ATOM 1558 C CA . ASP A 1 194 ? 36.788 24.708 -0.743 1.00 59.47 194 ASP A CA 1
ATOM 1559 C C . ASP A 1 194 ? 37.688 24.502 -1.976 1.00 59.47 194 ASP A C 1
ATOM 1561 O O . ASP A 1 194 ? 37.707 23.436 -2.598 1.00 59.47 194 ASP A O 1
ATOM 1565 N N . LYS A 1 195 ? 38.439 25.540 -2.365 1.00 54.72 195 LYS A N 1
ATOM 1566 C CA . LYS A 1 195 ? 39.307 25.535 -3.560 1.00 54.72 195 LYS A CA 1
ATOM 1567 C C . LYS A 1 195 ? 40.427 24.490 -3.474 1.00 54.72 195 LYS A C 1
ATOM 1569 O O . LYS A 1 195 ? 41.019 24.165 -4.501 1.00 54.72 195 LYS A O 1
ATOM 1574 N N . ASN A 1 196 ? 40.703 23.976 -2.275 1.00 53.44 196 ASN A N 1
ATOM 1575 C CA . ASN A 1 196 ? 41.774 23.021 -1.999 1.00 53.44 196 ASN A CA 1
ATOM 1576 C C . ASN A 1 196 ? 41.291 21.566 -1.834 1.00 53.44 196 ASN A C 1
ATOM 1578 O O . ASN A 1 196 ? 42.116 20.671 -1.631 1.00 53.44 196 ASN A O 1
ATOM 1582 N N . GLU A 1 197 ? 39.985 21.295 -1.928 1.00 55.66 197 GLU A N 1
ATOM 1583 C CA . GLU A 1 197 ? 39.436 19.959 -1.683 1.00 55.66 197 GLU A CA 1
ATOM 1584 C C . GLU A 1 197 ? 39.428 19.103 -2.964 1.00 55.66 197 GLU A C 1
ATOM 1586 O O . GLU A 1 197 ? 38.847 19.459 -3.991 1.00 55.66 197 GLU A O 1
ATOM 1591 N N . LYS A 1 198 ? 40.075 17.929 -2.912 1.00 53.44 198 LYS A N 1
ATOM 1592 C CA . LYS A 1 198 ? 40.225 17.004 -4.057 1.00 53.44 198 LYS A CA 1
ATOM 1593 C C . LYS A 1 198 ? 38.898 16.433 -4.588 1.00 53.44 198 LYS A C 1
ATOM 1595 O O . LYS A 1 198 ? 38.893 15.861 -5.675 1.00 53.44 198 LYS A O 1
ATOM 1600 N N . ASN A 1 199 ? 37.787 16.607 -3.867 1.00 55.84 199 ASN A N 1
ATOM 1601 C CA . ASN A 1 199 ? 36.492 15.992 -4.162 1.00 55.84 199 ASN A CA 1
ATOM 1602 C C . ASN A 1 199 ? 35.381 17.016 -4.452 1.00 55.84 199 ASN A C 1
ATOM 1604 O O . ASN A 1 199 ? 34.290 16.947 -3.894 1.00 55.84 199 ASN A O 1
ATOM 1608 N N . ARG A 1 200 ? 35.633 17.926 -5.399 1.00 56.03 200 ARG A N 1
ATOM 1609 C CA . ARG A 1 200 ? 34.675 18.936 -5.899 1.00 56.03 200 ARG A CA 1
ATOM 1610 C C . ARG A 1 200 ? 33.261 18.393 -6.205 1.00 56.03 200 ARG A C 1
ATOM 1612 O O . ARG A 1 200 ? 32.286 19.113 -6.050 1.00 56.03 200 ARG A O 1
ATOM 1619 N N . TYR A 1 201 ? 33.150 17.118 -6.584 1.00 57.00 201 TYR A N 1
ATOM 1620 C CA . TYR A 1 201 ? 31.902 16.429 -6.942 1.00 57.00 201 TYR A CA 1
ATOM 1621 C C . TYR A 1 201 ? 31.015 16.013 -5.749 1.00 57.00 201 TYR A C 1
ATOM 1623 O O . TYR A 1 201 ? 29.884 15.572 -5.964 1.00 57.00 201 TYR A O 1
ATOM 1631 N N . LEU A 1 202 ? 31.515 16.088 -4.507 1.00 59.34 202 LEU A N 1
ATOM 1632 C CA . LEU A 1 202 ? 30.743 15.764 -3.296 1.00 59.34 202 LEU A CA 1
ATOM 1633 C C . LEU A 1 202 ? 29.893 16.947 -2.811 1.00 59.34 202 LEU A C 1
ATOM 1635 O O . LEU A 1 202 ? 28.876 16.730 -2.153 1.00 59.34 202 LEU A O 1
ATOM 1639 N N . ASN A 1 203 ? 30.283 18.170 -3.183 1.00 61.34 203 ASN A N 1
ATOM 1640 C CA . ASN A 1 203 ? 29.696 19.429 -2.705 1.00 61.34 203 ASN A CA 1
ATOM 1641 C C . ASN A 1 203 ? 28.679 19.992 -3.719 1.00 61.34 203 ASN A C 1
ATOM 1643 O O . ASN A 1 203 ? 27.949 20.939 -3.430 1.00 61.34 203 ASN A O 1
ATOM 1647 N N . GLU A 1 204 ? 28.610 19.395 -4.911 1.00 76.00 204 GLU A N 1
ATOM 1648 C CA . GLU A 1 204 ? 27.628 19.710 -5.948 1.00 76.00 204 GLU A CA 1
ATOM 1649 C C . GLU A 1 204 ? 26.288 19.032 -5.637 1.00 76.00 204 GLU A C 1
ATOM 1651 O O . GLU A 1 204 ? 26.245 17.871 -5.220 1.00 76.00 204 GLU A O 1
ATOM 1656 N N . ARG A 1 205 ? 25.173 19.738 -5.869 1.00 81.19 205 ARG A N 1
ATOM 1657 C CA . ARG A 1 205 ? 23.812 19.194 -5.727 1.00 81.19 205 ARG A CA 1
ATOM 1658 C C . ARG A 1 205 ? 23.497 18.226 -6.871 1.00 81.19 205 ARG A C 1
ATOM 1660 O O . ARG A 1 205 ? 22.737 18.537 -7.785 1.00 81.19 205 ARG A O 1
ATOM 1667 N N . ASN A 1 206 ? 24.124 17.055 -6.839 1.00 82.94 206 ASN A N 1
ATOM 1668 C CA . ASN A 1 206 ? 23.980 15.980 -7.822 1.00 82.94 206 ASN A CA 1
ATOM 1669 C C . ASN A 1 206 ? 23.161 14.793 -7.292 1.00 82.94 206 ASN A C 1
ATOM 1671 O O . ASN A 1 206 ? 23.095 13.748 -7.941 1.00 82.94 206 ASN A O 1
ATOM 1675 N N . ARG A 1 207 ? 22.537 14.929 -6.121 1.00 87.19 207 ARG A N 1
ATOM 1676 C CA . ARG A 1 207 ? 21.599 13.948 -5.575 1.00 87.19 207 ARG A CA 1
ATOM 1677 C C . ARG A 1 207 ? 20.214 14.552 -5.495 1.00 87.19 207 ARG A C 1
ATOM 1679 O O . ARG A 1 207 ? 20.065 15.746 -5.266 1.00 87.19 207 ARG A O 1
ATOM 1686 N N . TYR A 1 208 ? 19.203 13.719 -5.662 1.00 89.56 208 TYR A N 1
ATOM 1687 C CA . TYR A 1 208 ? 17.813 14.092 -5.475 1.00 89.56 208 TYR A CA 1
ATOM 1688 C C . TYR A 1 208 ? 17.193 13.216 -4.394 1.00 89.56 208 TYR A C 1
ATOM 1690 O O . TYR A 1 208 ? 17.214 11.993 -4.517 1.00 89.56 208 TYR A O 1
ATOM 1698 N N . CYS A 1 209 ? 16.664 13.830 -3.341 1.00 88.88 209 CYS A N 1
ATOM 1699 C CA . CYS A 1 209 ? 15.897 13.149 -2.310 1.00 88.88 209 CYS A CA 1
ATOM 1700 C C . CYS A 1 209 ? 14.436 13.060 -2.755 1.00 88.88 209 CYS A C 1
ATOM 1702 O O . CYS A 1 209 ? 13.772 14.086 -2.896 1.00 88.88 209 CYS A O 1
ATOM 1704 N N . VAL A 1 210 ? 13.943 11.838 -2.954 1.00 86.38 210 VAL A N 1
ATOM 1705 C CA . VAL A 1 210 ? 12.560 11.572 -3.371 1.00 86.38 210 VAL A CA 1
ATOM 1706 C C . VAL A 1 210 ? 11.583 11.923 -2.251 1.00 86.38 210 VAL A C 1
ATOM 1708 O O . VAL A 1 210 ? 10.529 12.487 -2.520 1.00 86.38 210 VAL A O 1
ATOM 1711 N N . ASP A 1 211 ? 11.946 11.638 -0.999 1.00 83.38 211 ASP A N 1
ATOM 1712 C CA . ASP A 1 211 ? 11.060 11.845 0.153 1.00 83.38 211 ASP A CA 1
ATOM 1713 C C . ASP A 1 211 ? 10.951 13.325 0.545 1.00 83.38 211 ASP A C 1
ATOM 1715 O O . ASP A 1 211 ? 9.875 13.802 0.888 1.00 83.38 211 ASP A O 1
ATOM 1719 N N . CYS A 1 212 ? 12.045 14.082 0.416 1.00 83.50 212 CYS A N 1
ATOM 1720 C CA . CYS A 1 212 ? 12.063 15.525 0.689 1.00 83.50 212 CYS A CA 1
ATOM 1721 C C . CYS A 1 212 ? 11.814 16.384 -0.552 1.00 83.50 212 CYS A C 1
ATOM 1723 O O . CYS A 1 212 ? 11.836 17.608 -0.455 1.00 83.50 212 CYS A O 1
ATOM 1725 N N . ASN A 1 213 ? 11.645 15.763 -1.721 1.00 86.44 213 ASN A N 1
ATOM 1726 C CA . ASN A 1 213 ? 11.418 16.446 -2.988 1.00 86.44 213 ASN A CA 1
ATOM 1727 C C . ASN A 1 213 ? 12.448 17.567 -3.287 1.00 86.44 213 ASN A C 1
ATOM 1729 O O . ASN A 1 213 ? 12.093 18.658 -3.732 1.00 86.44 213 ASN A O 1
ATOM 1733 N N . THR A 1 214 ? 13.736 17.328 -3.010 1.00 86.00 214 THR A N 1
ATOM 1734 C CA . THR A 1 214 ? 14.785 18.364 -3.107 1.00 86.00 214 THR A CA 1
ATOM 1735 C C . THR A 1 214 ? 16.113 17.816 -3.620 1.00 86.00 214 THR A C 1
ATOM 1737 O O . THR A 1 214 ? 16.453 16.653 -3.392 1.00 86.00 214 THR A O 1
ATOM 1740 N N . ALA A 1 215 ? 16.893 18.660 -4.300 1.00 86.88 215 ALA A N 1
ATOM 1741 C CA . ALA A 1 215 ? 18.275 18.340 -4.642 1.00 86.88 215 ALA A CA 1
ATOM 1742 C C . ALA A 1 215 ? 19.222 18.593 -3.465 1.00 86.88 215 ALA A C 1
ATOM 1744 O O . ALA A 1 215 ? 19.080 19.569 -2.733 1.00 86.88 215 ALA A O 1
ATOM 1745 N N . ALA A 1 216 ? 20.238 17.759 -3.319 1.00 86.75 216 ALA A N 1
ATOM 1746 C CA . ALA A 1 216 ? 21.185 17.791 -2.216 1.00 86.75 216 ALA A CA 1
ATOM 1747 C C . ALA A 1 216 ? 22.580 17.373 -2.700 1.00 86.75 216 ALA A C 1
ATOM 1749 O O . ALA A 1 216 ? 22.718 16.706 -3.730 1.00 86.75 216 ALA A O 1
ATOM 1750 N N . CYS A 1 217 ? 23.617 17.786 -1.973 1.00 86.50 217 CYS A N 1
ATOM 1751 C CA . CYS A 1 217 ? 24.971 17.263 -2.158 1.00 86.50 217 CYS A CA 1
ATOM 1752 C C . CYS A 1 217 ? 25.164 15.967 -1.351 1.00 86.50 217 CYS A C 1
ATOM 1754 O O . CYS A 1 217 ? 24.266 15.558 -0.612 1.00 86.50 217 CYS A O 1
ATOM 1756 N N . GLN A 1 218 ? 26.325 15.314 -1.470 1.00 83.75 218 GLN A N 1
ATOM 1757 C CA . GLN A 1 218 ? 26.614 14.096 -0.701 1.00 83.75 218 GLN A CA 1
ATOM 1758 C C . GLN A 1 218 ? 26.483 14.341 0.809 1.00 83.75 218 GLN A C 1
ATOM 1760 O O . GLN A 1 218 ? 25.815 13.572 1.491 1.00 83.75 218 GLN A O 1
ATOM 1765 N N . TYR A 1 219 ? 27.071 15.425 1.318 1.00 82.19 219 TYR A N 1
ATOM 1766 C CA . TYR A 1 219 ? 27.096 15.710 2.754 1.00 82.19 219 TYR A CA 1
ATOM 1767 C C . TYR A 1 219 ? 25.703 15.968 3.338 1.00 82.19 219 TYR A C 1
ATOM 1769 O O . TYR A 1 219 ? 25.402 15.496 4.429 1.00 82.19 219 TYR A O 1
ATOM 1777 N N . CYS A 1 220 ? 24.822 16.636 2.587 1.00 83.12 220 CYS A N 1
ATOM 1778 C CA . CYS A 1 220 ? 23.420 16.811 2.973 1.00 83.12 220 CYS A CA 1
ATOM 1779 C C . CYS A 1 220 ? 22.629 15.495 2.982 1.00 83.12 220 CYS A C 1
ATOM 1781 O O . CYS A 1 220 ? 21.639 15.401 3.690 1.00 83.12 220 CYS A O 1
ATOM 1783 N N . ILE A 1 221 ? 23.018 14.492 2.187 1.00 83.06 221 ILE A N 1
ATOM 1784 C CA . ILE A 1 221 ? 22.374 13.171 2.226 1.00 83.06 221 ILE A CA 1
ATOM 1785 C C . ILE A 1 221 ? 22.898 12.331 3.396 1.00 83.06 221 ILE A C 1
ATOM 1787 O O . ILE A 1 221 ? 22.134 11.598 4.020 1.00 83.06 221 ILE A O 1
ATOM 1791 N N . ASP A 1 222 ? 24.186 12.458 3.711 1.00 81.06 222 ASP A N 1
ATOM 1792 C CA . ASP A 1 222 ? 24.821 11.721 4.807 1.00 81.06 222 ASP A CA 1
ATOM 1793 C C . ASP A 1 222 ? 24.518 12.341 6.196 1.00 81.06 222 ASP A C 1
ATOM 1795 O O . ASP A 1 222 ? 24.723 11.701 7.241 1.00 81.06 222 ASP A O 1
ATOM 1799 N N . SER A 1 223 ? 23.998 13.576 6.227 1.00 76.75 223 SER A N 1
ATOM 1800 C CA . SER A 1 223 ? 23.508 14.235 7.440 1.00 76.75 223 SER A CA 1
ATOM 1801 C C . SER A 1 223 ? 22.262 13.537 8.004 1.00 76.75 223 SER A C 1
ATOM 1803 O O . SER A 1 223 ? 21.557 12.802 7.310 1.00 76.75 223 SER A O 1
ATOM 1805 N N . GLY A 1 224 ? 22.008 13.731 9.305 1.00 62.50 224 GLY A N 1
ATOM 1806 C CA . GLY A 1 224 ? 20.979 13.004 10.063 1.00 62.50 224 GLY A CA 1
ATOM 1807 C C . GLY A 1 224 ? 19.578 13.043 9.446 1.00 62.50 224 GLY A C 1
ATOM 1808 O O . GLY A 1 224 ? 18.862 12.050 9.532 1.00 62.50 224 GLY A O 1
ATOM 1809 N N . ASP A 1 225 ? 19.239 14.130 8.754 1.00 70.81 225 ASP A N 1
ATOM 1810 C CA . ASP A 1 225 ? 17.904 14.372 8.199 1.00 70.81 225 ASP A CA 1
ATOM 1811 C C . ASP A 1 225 ? 17.594 13.549 6.935 1.00 70.81 225 ASP A C 1
ATOM 1813 O O . ASP A 1 225 ? 16.442 13.491 6.514 1.00 70.81 225 ASP A O 1
ATOM 1817 N N . HIS A 1 226 ? 18.590 12.891 6.320 1.00 75.62 226 HIS A N 1
ATOM 1818 C CA . HIS A 1 226 ? 18.424 12.144 5.062 1.00 75.62 226 HIS A CA 1
ATOM 1819 C C . HIS A 1 226 ? 18.937 10.695 5.083 1.00 75.62 226 HIS A C 1
ATOM 1821 O O . HIS A 1 226 ? 18.819 9.995 4.073 1.00 75.62 226 HIS A O 1
ATOM 1827 N N . ARG A 1 227 ? 19.432 10.194 6.224 1.00 72.94 227 ARG A N 1
ATOM 1828 C CA . ARG A 1 227 ? 20.070 8.860 6.343 1.00 72.94 227 ARG A CA 1
ATOM 1829 C C . ARG A 1 227 ? 19.207 7.680 5.898 1.00 72.94 227 ARG A C 1
ATOM 1831 O O . ARG A 1 227 ? 19.741 6.629 5.548 1.00 72.94 227 ARG A O 1
ATOM 1838 N N . HIS A 1 228 ? 17.888 7.845 5.920 1.00 78.62 228 HIS A N 1
ATOM 1839 C CA . HIS A 1 228 ? 16.923 6.805 5.563 1.00 78.62 228 HIS A CA 1
ATOM 1840 C C . HIS A 1 228 ? 16.046 7.182 4.368 1.00 78.62 228 HIS A C 1
ATOM 1842 O O . HIS A 1 228 ? 15.087 6.476 4.064 1.00 78.62 228 HIS A O 1
ATOM 1848 N N . HIS A 1 229 ? 16.373 8.274 3.675 1.00 86.75 229 HIS A N 1
ATOM 1849 C CA . HIS A 1 229 ? 15.596 8.721 2.532 1.00 86.75 229 HIS A CA 1
ATOM 1850 C C . HIS A 1 229 ? 16.038 8.050 1.232 1.00 86.75 229 HIS A C 1
ATOM 1852 O O . HIS A 1 229 ? 17.208 7.736 0.994 1.00 86.75 229 HIS A O 1
ATOM 1858 N N . ARG A 1 230 ? 15.069 7.859 0.342 1.00 87.12 230 ARG A N 1
ATOM 1859 C CA . ARG A 1 230 ? 15.265 7.372 -1.018 1.00 87.12 230 ARG A CA 1
ATOM 1860 C C . ARG A 1 230 ? 15.921 8.474 -1.836 1.00 87.12 230 ARG A C 1
ATOM 1862 O O . ARG A 1 230 ? 15.364 9.561 -1.995 1.00 87.12 230 ARG A O 1
ATOM 1869 N N . THR A 1 231 ? 17.101 8.189 -2.379 1.00 88.50 231 THR A N 1
ATOM 1870 C CA . THR A 1 231 ? 17.882 9.169 -3.138 1.00 88.50 231 THR A CA 1
ATOM 1871 C C . THR A 1 231 ? 18.264 8.664 -4.525 1.00 88.50 231 THR A C 1
ATOM 1873 O O . THR A 1 231 ? 18.568 7.489 -4.731 1.00 88.50 231 THR A O 1
ATOM 1876 N N . LEU A 1 232 ? 18.263 9.575 -5.498 1.00 89.38 232 LEU A N 1
ATOM 1877 C CA . LEU A 1 232 ? 18.713 9.341 -6.866 1.00 89.38 232 LEU A CA 1
ATOM 1878 C C . LEU A 1 232 ? 20.005 10.112 -7.114 1.00 89.38 232 LEU A C 1
ATOM 1880 O O . LEU A 1 232 ? 20.069 11.318 -6.889 1.00 89.38 232 LEU A O 1
ATOM 1884 N N . GLN A 1 233 ? 21.031 9.423 -7.606 1.00 87.94 233 GLN A N 1
ATOM 1885 C CA . GLN A 1 233 ? 22.261 10.068 -8.055 1.00 87.94 233 GLN A CA 1
ATOM 1886 C C . GLN A 1 233 ? 22.130 10.504 -9.514 1.00 87.94 233 GLN A C 1
ATOM 1888 O O . GLN A 1 233 ? 21.812 9.689 -10.384 1.00 87.94 233 GLN A O 1
ATOM 1893 N N . ILE A 1 234 ? 22.416 11.775 -9.774 1.00 86.75 234 ILE A N 1
ATOM 1894 C CA . ILE A 1 234 ? 22.317 12.416 -11.081 1.00 86.75 234 ILE A CA 1
ATOM 1895 C C . ILE A 1 234 ? 23.722 12.572 -11.661 1.00 86.75 234 ILE A C 1
ATOM 1897 O O . ILE A 1 234 ? 24.648 13.029 -10.994 1.00 86.75 234 ILE A O 1
ATOM 1901 N N . TYR A 1 235 ? 23.889 12.167 -12.915 1.00 81.56 235 TYR A N 1
ATOM 1902 C CA . TYR A 1 235 ? 25.145 12.227 -13.654 1.00 81.56 235 TYR A CA 1
ATOM 1903 C C . TYR A 1 235 ? 25.053 13.269 -14.761 1.00 81.56 235 TYR A C 1
ATOM 1905 O O . TYR A 1 235 ? 24.009 13.411 -15.396 1.00 81.56 235 TYR A O 1
ATOM 1913 N N . HIS A 1 236 ? 26.164 13.942 -15.051 1.00 75.06 236 HIS A N 1
ATOM 1914 C CA . HIS A 1 236 ? 26.281 14.712 -16.282 1.00 75.06 236 HIS A CA 1
ATOM 1915 C C . HIS A 1 236 ? 26.301 13.768 -17.490 1.00 75.06 236 HIS A C 1
ATOM 1917 O O . HIS A 1 236 ? 27.165 12.896 -17.607 1.00 75.06 236 HIS A O 1
ATOM 1923 N N . TYR A 1 237 ? 25.375 13.969 -18.422 1.00 71.56 237 TYR A N 1
ATOM 1924 C CA . TYR A 1 237 ? 25.349 13.295 -19.713 1.00 71.56 237 TYR A CA 1
ATOM 1925 C C . TYR A 1 237 ? 25.037 14.302 -20.817 1.00 71.56 237 TYR A C 1
ATOM 1927 O O . TYR A 1 237 ? 23.931 14.827 -20.885 1.00 71.56 237 TYR A O 1
ATOM 1935 N N . ILE A 1 238 ? 26.023 14.575 -21.680 1.00 62.50 238 ILE A N 1
ATOM 1936 C CA . ILE A 1 238 ? 25.906 15.516 -22.811 1.00 62.50 238 ILE A CA 1
ATOM 1937 C C . ILE A 1 238 ? 25.246 16.834 -22.354 1.00 62.50 238 ILE A C 1
ATOM 1939 O O . ILE A 1 238 ? 24.220 17.261 -22.882 1.00 62.50 238 ILE A O 1
ATOM 1943 N N . TYR A 1 239 ? 25.834 17.454 -21.326 1.00 62.44 239 TYR A N 1
ATOM 1944 C CA . TYR A 1 239 ? 25.409 18.739 -20.749 1.00 62.44 239 TYR A CA 1
ATOM 1945 C C . TYR A 1 239 ? 24.042 18.753 -20.041 1.00 62.44 239 TYR A C 1
ATOM 1947 O O . TYR A 1 239 ? 23.581 19.822 -19.659 1.00 62.44 239 TYR A O 1
ATOM 1955 N N . GLN A 1 240 ? 23.403 17.599 -19.832 1.00 68.81 240 GLN A N 1
ATOM 1956 C CA . GLN A 1 240 ? 22.133 17.476 -19.106 1.00 68.81 240 GLN A CA 1
ATOM 1957 C C . GLN A 1 240 ? 22.252 16.490 -17.938 1.00 68.81 240 GLN A C 1
ATOM 1959 O O . GLN A 1 240 ? 23.170 15.665 -17.897 1.00 68.81 240 GLN A O 1
ATOM 1964 N N . GLY A 1 241 ? 21.323 16.570 -16.983 1.00 77.56 241 GLY A N 1
ATOM 1965 C CA . GLY A 1 241 ? 21.204 15.592 -15.905 1.00 77.56 241 GLY A CA 1
ATOM 1966 C C . GLY A 1 241 ? 20.623 14.271 -16.410 1.00 77.56 241 GLY A C 1
ATOM 1967 O O . GLY A 1 241 ? 19.626 14.247 -17.135 1.00 77.56 241 GLY A O 1
ATOM 1968 N N . ALA A 1 242 ? 21.244 13.155 -16.037 1.00 85.38 242 ALA A N 1
ATOM 1969 C CA . ALA A 1 242 ? 20.761 11.815 -16.343 1.00 85.38 242 ALA A CA 1
ATOM 1970 C C . ALA A 1 242 ? 20.835 10.899 -15.120 1.00 85.38 242 ALA A C 1
ATOM 1972 O O . ALA A 1 242 ? 21.765 10.980 -14.319 1.00 85.38 242 ALA A O 1
ATOM 1973 N N . VAL A 1 243 ? 19.871 9.990 -14.999 1.00 90.00 243 VAL A N 1
ATOM 1974 C CA . VAL A 1 243 ? 19.767 9.053 -13.870 1.00 90.00 243 VAL A CA 1
ATOM 1975 C C . VAL A 1 243 ? 20.045 7.635 -14.341 1.00 90.00 243 VAL A C 1
ATOM 1977 O O . VAL A 1 243 ? 19.586 7.270 -15.425 1.00 90.00 243 VAL A O 1
ATOM 1980 N N . PRO A 1 244 ? 20.750 6.796 -13.563 1.00 89.88 244 PRO A N 1
ATOM 1981 C CA . PRO A 1 244 ? 20.872 5.380 -13.874 1.00 89.88 244 PRO A CA 1
ATOM 1982 C C . PRO A 1 244 ? 19.504 4.718 -13.971 1.00 89.88 244 PRO A C 1
ATOM 1984 O O . PRO A 1 244 ? 18.665 4.872 -13.083 1.00 89.88 244 PRO A O 1
ATOM 1987 N N . LEU A 1 245 ? 19.318 3.931 -15.027 1.00 88.12 245 LEU A N 1
ATOM 1988 C CA . LEU A 1 245 ? 18.068 3.241 -15.311 1.00 88.12 245 LEU A CA 1
ATOM 1989 C C . LEU A 1 245 ? 17.645 2.340 -14.141 1.00 88.12 245 LEU A C 1
ATOM 1991 O O . LEU A 1 245 ? 16.494 2.372 -13.726 1.00 88.12 245 LEU A O 1
ATOM 1995 N N . ASP A 1 246 ? 18.587 1.594 -13.566 1.00 86.25 246 ASP A N 1
ATOM 1996 C CA . ASP A 1 246 ? 18.317 0.661 -12.462 1.00 86.25 246 ASP A CA 1
ATOM 1997 C C . ASP A 1 246 ? 17.966 1.368 -11.146 1.00 86.25 246 ASP A C 1
ATOM 1999 O O . ASP A 1 246 ? 17.351 0.768 -10.265 1.00 86.25 246 ASP A O 1
ATOM 2003 N N . ALA A 1 247 ? 18.356 2.638 -10.999 1.00 87.00 247 ALA A N 1
ATOM 2004 C CA . ALA A 1 247 ? 17.977 3.449 -9.850 1.00 87.00 247 ALA A CA 1
ATOM 2005 C C . ALA A 1 247 ? 16.551 3.980 -10.028 1.00 87.00 247 ALA A C 1
ATOM 2007 O O . ALA A 1 247 ? 15.697 3.740 -9.184 1.00 87.00 247 ALA A O 1
ATOM 2008 N N . ILE A 1 248 ? 16.269 4.636 -11.156 1.00 88.38 248 ILE A N 1
ATOM 2009 C CA . ILE A 1 248 ? 14.985 5.313 -11.381 1.00 88.38 248 ILE A CA 1
ATOM 2010 C C . ILE A 1 248 ? 13.818 4.354 -11.658 1.00 88.38 248 ILE A C 1
ATOM 2012 O O . ILE A 1 248 ? 12.692 4.638 -11.255 1.00 88.38 248 ILE A O 1
ATOM 2016 N N . LYS A 1 249 ? 14.081 3.171 -12.233 1.00 87.00 249 LYS A N 1
ATOM 2017 C CA . LYS A 1 249 ? 13.073 2.110 -12.424 1.00 87.00 249 LYS A CA 1
ATOM 2018 C C . LYS A 1 249 ? 12.396 1.655 -11.131 1.00 87.00 249 LYS A C 1
ATOM 2020 O O . LYS A 1 249 ? 11.297 1.122 -11.188 1.00 87.00 249 LYS A O 1
ATOM 2025 N N . LYS A 1 250 ? 13.038 1.847 -9.974 1.00 85.81 250 LYS A N 1
ATOM 2026 C CA . LYS A 1 250 ? 12.457 1.523 -8.660 1.00 85.81 250 LYS A CA 1
ATOM 2027 C C . LYS A 1 250 ? 11.392 2.531 -8.215 1.00 85.81 250 LYS A C 1
ATOM 2029 O O . LYS A 1 250 ? 10.707 2.284 -7.229 1.00 85.81 250 LYS A O 1
ATOM 2034 N N . HIS A 1 251 ? 11.286 3.668 -8.905 1.00 82.75 251 HIS A N 1
ATOM 2035 C CA . HIS A 1 251 ? 10.462 4.804 -8.496 1.00 82.75 251 HIS A CA 1
ATOM 2036 C C . HIS A 1 251 ? 9.460 5.266 -9.563 1.00 82.75 251 HIS A C 1
ATOM 2038 O O . HIS A 1 251 ? 8.510 5.961 -9.212 1.00 82.75 251 HIS A O 1
ATOM 2044 N N . MET A 1 252 ? 9.655 4.919 -10.840 1.00 85.19 252 MET A N 1
ATOM 2045 C CA . MET A 1 252 ? 8.714 5.232 -11.922 1.00 85.19 252 MET A CA 1
ATOM 2046 C C . MET A 1 252 ? 8.785 4.212 -13.061 1.00 85.19 252 MET A C 1
ATOM 2048 O O . MET A 1 252 ? 9.827 3.590 -13.301 1.00 85.19 252 MET A O 1
ATOM 2052 N N . ASP A 1 253 ? 7.696 4.110 -13.823 1.00 84.62 253 ASP A N 1
ATOM 2053 C CA . ASP A 1 253 ? 7.689 3.328 -15.050 1.00 84.62 253 ASP A CA 1
ATOM 2054 C C . ASP A 1 253 ? 8.587 3.980 -16.111 1.00 84.62 253 ASP A C 1
ATOM 2056 O O . ASP A 1 253 ? 8.315 5.056 -16.642 1.00 84.62 253 ASP A O 1
ATOM 2060 N N . CYS A 1 254 ? 9.662 3.283 -16.455 1.00 86.81 254 CYS A N 1
ATOM 2061 C CA . CYS A 1 254 ? 10.609 3.700 -17.481 1.00 86.81 254 CYS A CA 1
ATOM 2062 C C . CYS A 1 254 ? 10.315 3.067 -18.848 1.00 86.81 254 CYS A C 1
ATOM 2064 O O . CYS A 1 254 ? 11.122 3.216 -19.768 1.00 86.81 254 CYS A O 1
ATOM 2066 N N . SER A 1 255 ? 9.202 2.334 -18.990 1.00 85.31 255 SER A N 1
ATOM 2067 C CA . SER A 1 255 ? 8.794 1.751 -20.265 1.00 85.31 255 SER A CA 1
ATOM 2068 C C . SER A 1 255 ? 8.656 2.837 -21.332 1.00 85.31 255 SER A C 1
ATOM 2070 O O . SER A 1 255 ? 8.328 3.990 -21.033 1.00 85.31 255 SER A O 1
ATOM 2072 N N . GLN A 1 256 ? 8.954 2.472 -22.579 1.00 87.50 256 GLN A N 1
ATOM 2073 C CA . GLN A 1 256 ? 8.872 3.350 -23.748 1.00 87.50 256 GLN A CA 1
ATOM 2074 C C . GLN A 1 256 ? 9.819 4.571 -23.738 1.00 87.50 256 GLN A C 1
ATOM 2076 O O . GLN A 1 256 ? 9.837 5.311 -24.722 1.00 87.50 256 GLN A O 1
ATOM 2081 N N . ILE A 1 257 ? 10.643 4.776 -22.698 1.00 90.31 257 ILE A N 1
ATOM 2082 C CA . ILE A 1 257 ? 11.725 5.773 -22.698 1.00 90.31 257 ILE A CA 1
ATOM 2083 C C . ILE A 1 257 ? 13.003 5.117 -23.203 1.00 90.31 257 ILE A C 1
ATOM 2085 O O . ILE A 1 257 ? 13.449 4.109 -22.661 1.00 90.31 257 ILE A O 1
ATOM 2089 N N . GLN A 1 258 ? 13.639 5.722 -24.199 1.00 90.19 258 GLN A N 1
ATOM 2090 C CA . GLN A 1 258 ? 14.916 5.249 -24.710 1.00 90.19 258 GLN A CA 1
ATOM 2091 C C . GLN A 1 258 ? 16.045 5.379 -23.671 1.00 90.19 258 GLN A C 1
ATOM 2093 O O . GLN A 1 258 ? 16.395 6.503 -23.290 1.00 90.19 258 GLN A O 1
ATOM 2098 N N . PRO A 1 259 ? 16.711 4.274 -23.288 1.00 90.00 259 PRO A N 1
ATOM 2099 C CA . PRO A 1 259 ? 17.915 4.340 -22.483 1.00 90.00 259 PRO A CA 1
ATOM 2100 C C . PRO A 1 259 ? 19.150 4.710 -23.312 1.00 90.00 259 PRO A C 1
ATOM 2102 O O . PRO A 1 259 ? 19.296 4.380 -24.493 1.00 90.00 259 PRO A O 1
ATOM 2105 N N . TYR A 1 260 ? 20.084 5.403 -22.667 1.00 85.50 260 TYR A N 1
ATOM 2106 C CA . TYR A 1 260 ? 21.366 5.784 -23.245 1.00 85.50 260 TYR A CA 1
ATOM 2107 C C . TYR A 1 260 ? 22.493 5.078 -22.517 1.00 85.50 260 TYR A C 1
ATOM 2109 O O . TYR A 1 260 ? 22.455 4.903 -21.304 1.00 85.50 260 TYR A O 1
ATOM 2117 N N . ARG A 1 261 ? 23.522 4.669 -23.258 1.00 81.75 261 ARG A N 1
ATOM 2118 C CA . ARG A 1 261 ? 24.705 4.052 -22.665 1.00 81.75 261 ARG A CA 1
ATOM 2119 C C . ARG A 1 261 ? 25.716 5.136 -22.301 1.00 81.75 261 ARG A C 1
ATOM 2121 O O . ARG A 1 261 ? 26.141 5.894 -23.170 1.00 81.75 261 ARG A O 1
ATOM 2128 N N . SER A 1 262 ? 26.106 5.185 -21.031 1.00 77.88 262 SER A N 1
ATOM 2129 C CA . SER A 1 262 ? 27.166 6.046 -20.501 1.00 77.88 262 SER A CA 1
ATOM 2130 C C . SER A 1 262 ? 28.072 5.214 -19.597 1.00 77.88 262 SER A C 1
ATOM 2132 O O . SER A 1 262 ? 27.588 4.589 -18.656 1.00 77.88 262 SER A O 1
ATOM 2134 N N . ASN A 1 263 ? 29.374 5.137 -19.902 1.00 72.62 263 ASN A N 1
ATOM 2135 C CA . ASN A 1 263 ? 30.369 4.387 -19.116 1.00 72.62 263 ASN A CA 1
ATOM 2136 C C . ASN A 1 263 ? 29.900 2.980 -18.689 1.00 72.62 263 ASN A C 1
ATOM 2138 O O . ASN A 1 263 ? 29.946 2.613 -17.518 1.00 72.62 263 ASN A O 1
ATOM 2142 N N . LYS A 1 264 ? 29.420 2.192 -19.663 1.00 76.88 264 LYS A N 1
ATOM 2143 C CA . LYS A 1 264 ? 28.863 0.831 -19.501 1.00 76.88 264 LYS A CA 1
ATOM 2144 C C . LYS A 1 264 ? 27.540 0.725 -18.719 1.00 76.88 264 LYS A C 1
ATOM 2146 O O . LYS A 1 264 ? 26.994 -0.372 -18.685 1.00 76.88 264 LYS A O 1
ATOM 2151 N N . LYS A 1 265 ? 26.986 1.817 -18.187 1.00 80.62 265 LYS A N 1
ATOM 2152 C CA . LYS A 1 265 ? 25.673 1.860 -17.519 1.00 80.62 265 LYS A CA 1
ATOM 2153 C C . LYS A 1 265 ? 24.590 2.411 -18.448 1.00 80.62 265 LYS A C 1
ATOM 2155 O O . LYS A 1 265 ? 24.883 3.215 -19.335 1.00 80.62 265 LYS A O 1
ATOM 2160 N N . LEU A 1 266 ? 23.346 1.977 -18.248 1.00 88.69 266 LEU A N 1
ATOM 2161 C CA . LEU A 1 266 ? 22.181 2.577 -18.900 1.00 88.69 266 LEU A CA 1
ATOM 2162 C C . LEU A 1 266 ? 21.679 3.749 -18.058 1.00 88.69 266 LEU A C 1
ATOM 2164 O O . LEU A 1 266 ? 21.525 3.624 -16.844 1.00 88.69 266 LEU A O 1
ATOM 2168 N N . VAL A 1 267 ? 21.433 4.881 -18.706 1.00 89.25 267 VAL A N 1
ATOM 2169 C CA . VAL A 1 267 ? 20.961 6.117 -18.082 1.00 89.25 267 VAL A CA 1
ATOM 2170 C C . VAL A 1 267 ? 19.778 6.695 -18.852 1.00 89.25 267 VAL A C 1
ATOM 2172 O O . VAL A 1 267 ? 19.678 6.525 -20.070 1.00 89.25 267 VAL A O 1
ATOM 2175 N N . LEU A 1 268 ? 18.901 7.394 -18.140 1.00 91.06 268 LEU A N 1
ATOM 2176 C CA . LEU A 1 268 ? 17.790 8.159 -18.692 1.00 91.06 268 LEU A CA 1
ATOM 2177 C C . LEU A 1 268 ? 18.054 9.657 -18.510 1.00 91.06 268 LEU A C 1
ATOM 2179 O O . LEU A 1 268 ? 18.207 10.102 -17.371 1.00 91.06 268 LEU A O 1
ATOM 2183 N N . PRO A 1 269 ? 18.106 10.444 -19.596 1.00 88.06 269 PRO A N 1
ATOM 2184 C CA . PRO A 1 269 ? 18.134 11.898 -19.506 1.00 88.06 269 PRO A CA 1
ATOM 2185 C C . PRO A 1 269 ? 16.855 12.437 -18.855 1.00 88.06 269 PRO A C 1
ATOM 2187 O O . PRO A 1 269 ? 15.755 11.964 -19.156 1.00 88.06 269 PRO A O 1
ATOM 2190 N N . GLN A 1 270 ? 16.999 13.452 -18.002 1.00 86.06 270 GLN A N 1
ATOM 2191 C CA . GLN A 1 270 ? 15.878 14.201 -17.424 1.00 86.06 270 GLN A CA 1
ATOM 2192 C C . GLN A 1 270 ? 15.135 14.984 -18.512 1.00 86.06 270 GLN A C 1
ATOM 2194 O O . GLN A 1 270 ? 13.917 14.879 -18.665 1.00 86.06 270 GLN A O 1
ATOM 2199 N N . THR A 1 271 ? 15.894 15.713 -19.324 1.00 83.44 271 THR A N 1
ATOM 2200 C CA . THR A 1 271 ? 15.420 16.625 -20.368 1.00 83.44 271 THR A CA 1
ATOM 2201 C C . THR A 1 271 ? 15.863 16.163 -21.762 1.00 83.44 271 THR A C 1
ATOM 2203 O O . THR A 1 271 ? 16.752 15.307 -21.886 1.00 83.44 271 THR A O 1
ATOM 2206 N N . PRO A 1 272 ? 15.247 16.680 -22.844 1.00 81.69 272 PRO A N 1
ATOM 2207 C CA . PRO A 1 272 ? 15.640 16.318 -24.197 1.00 81.69 272 PRO A CA 1
ATOM 2208 C C . PRO A 1 272 ? 17.095 16.711 -24.465 1.00 81.69 272 PRO A C 1
ATOM 2210 O O . PRO A 1 272 ? 17.503 17.850 -24.247 1.00 81.69 272 PRO A O 1
ATOM 2213 N N . LEU A 1 273 ? 17.880 15.768 -24.984 1.00 79.19 273 LEU A N 1
ATOM 2214 C CA . LEU A 1 273 ? 19.272 16.026 -25.350 1.00 79.19 273 LEU A CA 1
ATOM 2215 C C . LEU A 1 273 ? 19.360 17.024 -26.519 1.00 79.19 273 LEU A C 1
ATOM 2217 O O . LEU A 1 273 ? 18.497 16.978 -27.409 1.00 79.19 273 LEU A O 1
ATOM 2221 N N . PRO A 1 274 ? 20.434 17.838 -26.603 1.00 68.81 274 PRO A N 1
ATOM 2222 C CA . PRO A 1 274 ? 20.666 18.744 -27.727 1.00 68.81 274 PRO A CA 1
ATOM 2223 C C . PRO A 1 274 ? 20.566 18.003 -29.064 1.00 68.81 274 PRO A C 1
ATOM 2225 O O . PRO A 1 274 ? 21.101 16.894 -29.206 1.00 68.81 274 PRO A O 1
ATOM 2228 N N . ARG A 1 275 ? 19.838 18.569 -30.037 1.00 65.25 275 ARG A N 1
ATOM 2229 C CA . ARG A 1 275 ? 19.645 17.953 -31.360 1.00 65.25 275 ARG A CA 1
ATOM 2230 C C . ARG A 1 275 ? 21.012 17.682 -31.995 1.00 65.25 275 ARG A C 1
ATOM 2232 O O . ARG A 1 275 ? 21.796 18.603 -32.190 1.00 65.25 275 ARG A O 1
ATOM 2239 N N . SER A 1 276 ? 21.291 16.416 -32.304 1.00 50.03 276 SER A N 1
ATOM 2240 C CA . SER A 1 276 ? 22.407 16.070 -33.186 1.00 50.03 276 SER A CA 1
ATOM 2241 C C . SER A 1 276 ? 21.904 16.305 -34.609 1.00 50.03 276 SER A C 1
ATOM 2243 O O . SER A 1 276 ? 20.820 15.839 -34.949 1.00 50.03 276 SER A O 1
ATOM 2245 N N . GLY A 1 277 ? 22.589 17.153 -35.371 1.00 49.94 277 GLY A N 1
ATOM 2246 C CA . GLY A 1 277 ? 22.062 17.717 -36.610 1.00 49.94 277 GLY A CA 1
ATOM 2247 C C . GLY A 1 277 ? 21.699 16.674 -37.671 1.00 49.94 277 GLY A C 1
ATOM 2248 O O . GLY A 1 277 ? 22.543 15.905 -38.113 1.00 49.94 277 GLY A O 1
ATOM 2249 N N . SER A 1 278 ? 20.450 16.720 -38.129 1.00 44.03 278 SER A N 1
ATOM 2250 C CA . SER A 1 278 ? 20.076 16.613 -39.544 1.00 44.03 278 SER A CA 1
ATOM 2251 C C . SER A 1 278 ? 18.667 17.171 -39.701 1.00 44.03 278 SER A C 1
ATOM 2253 O O . SER A 1 278 ? 17.699 16.593 -39.214 1.00 44.03 278 SER A O 1
ATOM 2255 N N . LYS A 1 279 ? 18.564 18.342 -40.336 1.00 45.00 279 LYS A N 1
ATOM 2256 C CA . LYS A 1 279 ? 17.308 18.821 -40.909 1.00 45.00 279 LYS A CA 1
ATOM 2257 C C . LYS A 1 279 ? 17.109 18.053 -42.212 1.00 45.00 279 LYS A C 1
ATOM 2259 O O . LYS A 1 279 ? 17.668 18.451 -43.225 1.00 45.00 279 LYS A O 1
ATOM 2264 N N . ASN A 1 280 ? 16.364 16.956 -42.170 1.00 44.03 280 ASN A N 1
ATOM 2265 C CA . ASN A 1 280 ? 15.747 16.423 -43.377 1.00 44.03 280 ASN A CA 1
ATOM 2266 C C . ASN A 1 280 ? 14.266 16.785 -43.300 1.00 44.03 280 ASN A C 1
ATOM 2268 O O . ASN A 1 280 ? 13.496 16.146 -42.588 1.00 44.03 280 ASN A O 1
ATOM 2272 N N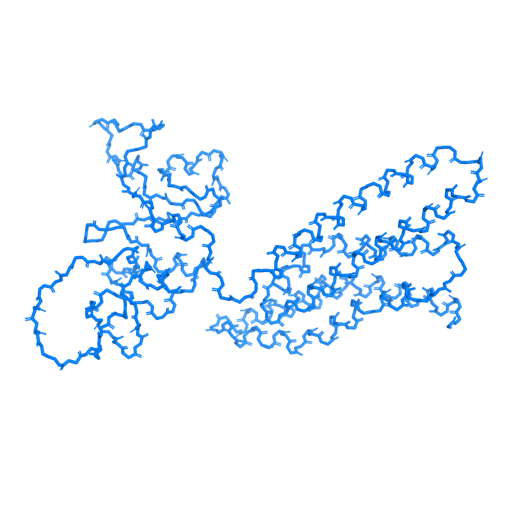 . ASP A 1 281 ? 13.908 17.856 -44.006 1.00 49.88 281 ASP A N 1
ATOM 2273 C CA . ASP A 1 281 ? 12.562 18.429 -44.125 1.00 49.88 281 ASP A CA 1
ATOM 2274 C C . ASP A 1 281 ? 11.631 17.580 -45.018 1.00 49.88 281 ASP A C 1
ATOM 2276 O O . ASP A 1 281 ? 10.820 18.105 -45.778 1.00 49.88 281 ASP A O 1
ATOM 2280 N N . SER A 1 282 ? 11.714 16.249 -44.950 1.00 49.06 282 SER A N 1
ATOM 2281 C CA . SER A 1 282 ? 10.849 15.394 -45.766 1.00 49.06 282 SER A CA 1
ATOM 2282 C C . SER A 1 282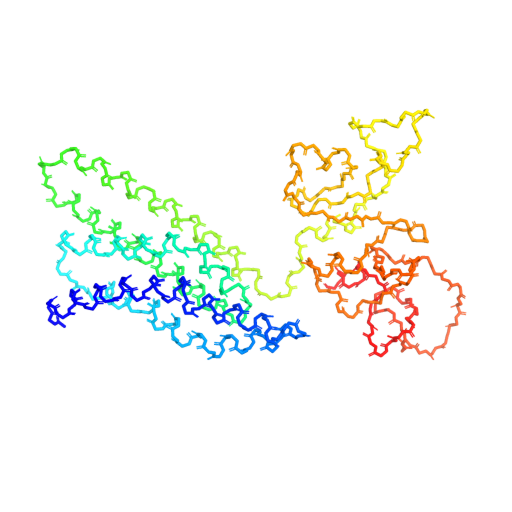 ? 10.679 13.980 -45.206 1.00 49.06 282 SER A C 1
ATOM 2284 O O . SER A 1 282 ? 11.606 13.177 -45.231 1.00 49.06 282 SER A O 1
ATOM 2286 N N . ALA A 1 283 ? 9.435 13.712 -44.788 1.00 51.69 283 ALA A N 1
ATOM 2287 C CA . ALA A 1 283 ? 8.713 12.442 -44.907 1.00 51.69 283 ALA A CA 1
ATOM 2288 C C . ALA A 1 283 ? 9.276 11.202 -44.183 1.00 51.69 283 ALA A C 1
ATOM 2290 O O . ALA A 1 283 ? 9.755 10.264 -44.808 1.00 51.69 283 ALA A O 1
ATOM 2291 N N . ASN A 1 284 ? 9.168 11.192 -42.854 1.00 52.88 284 ASN A N 1
ATOM 2292 C CA . ASN A 1 284 ? 8.340 10.244 -42.090 1.00 52.88 284 ASN A CA 1
ATOM 2293 C C . ASN A 1 284 ? 8.557 10.558 -40.601 1.00 52.88 284 ASN A C 1
ATOM 2295 O O . ASN A 1 284 ? 9.677 10.488 -40.108 1.00 52.88 284 ASN A O 1
ATOM 2299 N N . ASP A 1 285 ? 7.495 10.911 -39.871 1.00 58.84 285 ASP A N 1
ATOM 2300 C CA . ASP A 1 285 ? 7.536 11.087 -38.400 1.00 58.84 285 ASP A CA 1
ATOM 2301 C C . ASP A 1 285 ? 7.688 9.729 -37.666 1.00 58.84 285 ASP A C 1
ATOM 2303 O O . ASP A 1 285 ? 7.732 9.638 -36.439 1.00 58.84 285 ASP A O 1
ATOM 2307 N N . GLU A 1 286 ? 7.778 8.655 -38.451 1.00 69.44 286 GLU A N 1
ATOM 2308 C CA . GLU A 1 286 ? 8.045 7.285 -38.054 1.00 69.44 286 GLU A CA 1
ATOM 2309 C C . GLU A 1 286 ? 9.508 7.172 -37.613 1.00 69.44 286 GLU A C 1
ATOM 2311 O O . GLU A 1 286 ? 10.435 7.367 -38.398 1.00 69.44 286 GLU A O 1
ATOM 2316 N N . GLY A 1 287 ? 9.730 6.919 -36.325 1.00 77.56 287 GLY A N 1
ATOM 2317 C CA . GLY A 1 287 ? 11.085 6.842 -35.779 1.00 77.56 287 GLY A CA 1
ATOM 2318 C C . GLY A 1 287 ? 11.456 7.906 -34.747 1.00 77.56 287 GLY A C 1
ATOM 2319 O O . GLY A 1 287 ? 12.562 7.869 -34.200 1.00 77.56 287 GLY A O 1
ATOM 2320 N N . CYS A 1 288 ? 10.573 8.870 -34.484 1.00 86.44 288 CYS A N 1
ATOM 2321 C CA . CYS A 1 288 ? 10.858 10.041 -33.657 1.00 86.44 288 CYS A CA 1
ATOM 2322 C C . CYS A 1 288 ? 10.141 10.016 -32.300 1.00 86.44 288 CYS A C 1
ATOM 2324 O O . CYS A 1 288 ? 9.109 9.385 -32.115 1.00 86.44 288 CYS A O 1
ATOM 2326 N N . CYS A 1 289 ? 10.699 10.750 -31.337 1.00 84.44 289 CYS A N 1
ATOM 2327 C CA . CYS A 1 289 ? 10.073 11.020 -30.049 1.00 84.44 289 CYS A CA 1
ATOM 2328 C C . CYS A 1 289 ? 8.756 11.771 -30.252 1.00 84.44 289 CYS A C 1
ATOM 2330 O O . CYS A 1 289 ? 8.752 12.815 -30.908 1.00 84.44 289 CYS A O 1
ATOM 2332 N N . GLU A 1 290 ? 7.682 11.306 -29.618 1.00 86.75 290 GLU A N 1
ATOM 2333 C CA . GLU A 1 290 ? 6.332 11.844 -29.825 1.00 86.75 290 GLU A CA 1
ATOM 2334 C C . GLU A 1 290 ? 6.207 13.335 -29.453 1.00 86.75 290 GLU A C 1
ATOM 2336 O O . GLU A 1 290 ? 5.476 14.070 -30.115 1.00 86.75 290 GLU A O 1
ATOM 2341 N N . ILE A 1 291 ? 6.994 13.810 -28.476 1.00 87.50 291 ILE A N 1
ATOM 2342 C CA . ILE A 1 291 ? 6.936 15.193 -27.967 1.00 87.50 291 ILE A CA 1
ATOM 2343 C C . ILE A 1 291 ? 7.964 16.119 -28.621 1.00 87.50 291 ILE A C 1
ATOM 2345 O O . ILE A 1 291 ? 7.614 17.145 -29.197 1.00 87.50 291 ILE A O 1
ATOM 2349 N N . CYS A 1 292 ? 9.257 15.792 -28.538 1.00 84.25 292 CYS A N 1
ATOM 2350 C CA . CYS A 1 292 ? 10.319 16.707 -28.985 1.00 84.25 292 CYS A CA 1
ATOM 2351 C C . CYS A 1 292 ? 10.800 16.455 -30.425 1.00 84.25 292 CYS A C 1
ATOM 2353 O O . CYS A 1 292 ? 11.700 17.161 -30.903 1.00 84.25 292 CYS A O 1
ATOM 2355 N N . LYS A 1 293 ? 10.231 15.439 -31.093 1.00 85.12 293 LYS A N 1
ATOM 2356 C CA . LYS A 1 293 ? 10.543 15.028 -32.472 1.00 85.12 293 LYS A CA 1
ATOM 2357 C C . LYS A 1 293 ? 12.012 14.656 -32.699 1.00 85.12 293 LYS A C 1
ATOM 2359 O O . LYS A 1 293 ? 12.558 14.798 -33.786 1.00 85.12 293 LYS A O 1
ATOM 2364 N N . ARG A 1 294 ? 12.692 14.190 -31.648 1.00 82.75 294 ARG A N 1
ATOM 2365 C CA . ARG A 1 294 ? 14.063 13.668 -31.725 1.00 82.75 294 ARG A CA 1
ATOM 2366 C C . ARG A 1 294 ? 14.055 12.224 -32.220 1.00 82.75 294 ARG A C 1
ATOM 2368 O O . ARG A 1 294 ? 13.366 11.404 -31.627 1.00 82.75 294 ARG A O 1
ATOM 2375 N N . THR A 1 295 ? 14.892 11.895 -33.198 1.00 83.94 295 THR A N 1
ATOM 2376 C CA . THR A 1 295 ? 15.071 10.518 -33.687 1.00 83.94 295 THR A CA 1
ATOM 2377 C C . THR A 1 295 ? 15.475 9.555 -32.566 1.00 83.94 295 THR A C 1
ATOM 2379 O O . THR A 1 295 ? 16.403 9.826 -31.789 1.00 83.94 295 THR A O 1
ATOM 2382 N N . LEU A 1 296 ? 14.776 8.425 -32.484 1.00 84.25 296 LEU A N 1
ATOM 2383 C CA . LEU A 1 296 ? 15.039 7.328 -31.559 1.00 84.25 296 LEU A CA 1
ATOM 2384 C C . LEU A 1 296 ? 15.910 6.265 -32.254 1.00 84.25 296 LEU A C 1
ATOM 2386 O O . LEU A 1 296 ? 15.852 6.086 -33.463 1.00 84.25 296 LEU A O 1
ATOM 2390 N N . ARG A 1 297 ? 16.755 5.571 -31.490 1.00 83.75 297 ARG A N 1
ATOM 2391 C CA . ARG A 1 297 ? 17.607 4.464 -31.956 1.00 83.75 297 ARG A CA 1
ATOM 2392 C C . ARG A 1 297 ? 16.817 3.186 -32.205 1.00 83.75 297 ARG A C 1
ATOM 2394 O O . ARG A 1 297 ? 17.139 2.455 -33.128 1.00 83.75 297 ARG A O 1
ATOM 2401 N N . GLU A 1 298 ? 15.826 2.919 -31.362 1.00 82.56 298 GLU A N 1
ATOM 2402 C CA . GLU A 1 298 ? 14.961 1.738 -31.446 1.00 82.56 298 GLU A CA 1
ATOM 2403 C C . GLU A 1 298 ? 13.499 2.201 -31.367 1.00 82.56 298 GLU A C 1
ATOM 2405 O O . GLU A 1 298 ? 12.889 2.104 -30.295 1.00 82.56 298 GLU A O 1
ATOM 2410 N N . PRO A 1 299 ? 12.956 2.771 -32.456 1.00 80.88 299 PRO A N 1
ATOM 2411 C CA . PRO A 1 299 ? 11.622 3.366 -32.454 1.00 80.88 299 PRO A CA 1
ATOM 2412 C C . PRO A 1 299 ? 10.483 2.353 -32.315 1.00 80.88 299 PRO A C 1
ATOM 2414 O O . PRO A 1 299 ? 9.445 2.689 -31.760 1.00 80.88 299 PRO A O 1
ATOM 2417 N N . ASP A 1 300 ? 10.697 1.092 -32.695 1.00 82.69 300 ASP A N 1
ATOM 2418 C CA . ASP A 1 300 ? 9.708 0.021 -32.486 1.00 82.69 300 ASP A CA 1
ATOM 2419 C C . ASP A 1 300 ? 9.502 -0.319 -30.999 1.00 82.69 300 ASP A C 1
ATOM 2421 O O . ASP A 1 300 ? 8.525 -0.960 -30.617 1.00 82.69 300 ASP A O 1
ATOM 2425 N N . ARG A 1 301 ? 10.449 0.081 -30.139 1.00 83.81 301 ARG A N 1
ATOM 2426 C CA . ARG A 1 301 ? 10.472 -0.255 -28.705 1.00 83.81 301 ARG A CA 1
ATOM 2427 C C . ARG A 1 301 ? 10.301 0.950 -27.789 1.00 83.81 301 ARG A C 1
ATOM 2429 O O . ARG A 1 301 ? 9.983 0.780 -26.612 1.00 83.81 301 ARG A O 1
ATOM 2436 N N . HIS A 1 302 ? 10.524 2.157 -28.298 1.00 88.94 302 HIS A N 1
ATOM 2437 C CA . HIS A 1 302 ? 10.522 3.377 -27.502 1.00 88.94 302 HIS A CA 1
ATOM 2438 C C . HIS A 1 302 ? 9.739 4.475 -28.212 1.00 88.94 302 HIS A C 1
ATOM 2440 O O . HIS A 1 302 ? 9.845 4.633 -29.420 1.00 88.94 302 HIS A O 1
ATOM 2446 N N . ARG A 1 303 ? 9.001 5.264 -27.429 1.00 88.12 303 ARG A N 1
ATOM 2447 C CA . ARG A 1 303 ? 8.189 6.402 -27.888 1.00 88.12 303 ARG A CA 1
ATOM 2448 C C . ARG A 1 303 ? 8.751 7.749 -27.437 1.00 88.12 303 ARG A C 1
ATOM 2450 O O . ARG A 1 303 ? 8.511 8.775 -28.069 1.00 88.12 303 ARG A O 1
ATOM 2457 N N . TYR A 1 304 ? 9.558 7.753 -26.373 1.00 90.75 304 TYR A N 1
ATOM 2458 C CA . TYR A 1 304 ? 10.089 8.967 -25.754 1.00 90.75 304 TYR A CA 1
ATOM 2459 C C . TYR A 1 304 ? 11.613 8.947 -25.675 1.00 90.75 304 TYR A C 1
ATOM 2461 O O . TYR A 1 304 ? 12.240 7.920 -25.413 1.00 90.75 304 TYR A O 1
ATOM 2469 N N . CYS A 1 305 ? 12.242 10.111 -25.855 1.00 88.50 305 CYS A N 1
ATOM 2470 C CA . CYS A 1 305 ? 13.701 10.223 -25.818 1.00 88.50 305 CYS A CA 1
ATOM 2471 C C . CYS A 1 305 ? 14.285 10.505 -24.425 1.00 88.50 305 CYS A C 1
ATOM 2473 O O . CYS A 1 305 ? 15.506 10.471 -24.286 1.00 88.50 305 CYS A O 1
ATOM 2475 N N . CYS A 1 306 ? 13.460 10.893 -23.451 1.00 89.81 306 CYS A N 1
ATOM 2476 C CA . CYS A 1 306 ? 13.861 11.306 -22.103 1.00 89.81 306 CYS A CA 1
ATOM 2477 C C . CYS A 1 306 ? 12.651 11.284 -21.154 1.00 89.81 306 CYS A C 1
ATOM 2479 O O . CYS A 1 306 ? 11.518 11.128 -21.613 1.00 89.81 306 CYS A O 1
ATOM 2481 N N . ILE A 1 307 ? 12.905 11.467 -19.855 1.00 90.44 307 ILE A N 1
ATOM 2482 C CA . ILE A 1 307 ? 11.886 11.437 -18.795 1.00 90.44 307 ILE A CA 1
ATOM 2483 C C . ILE A 1 307 ? 10.839 12.533 -19.017 1.00 90.44 307 ILE A C 1
ATOM 2485 O O . ILE A 1 307 ? 9.664 12.230 -19.170 1.00 90.44 307 ILE A O 1
ATOM 2489 N N . SER A 1 308 ? 11.256 13.792 -19.147 1.00 88.81 308 SER A N 1
ATOM 2490 C CA . SER A 1 308 ? 10.327 14.911 -19.372 1.00 88.81 308 SER A CA 1
ATOM 2491 C C . SER A 1 308 ? 9.424 14.745 -20.595 1.00 88.81 308 SER A C 1
ATOM 2493 O O . SER A 1 308 ? 8.271 15.146 -20.530 1.00 88.81 308 SER A O 1
ATOM 2495 N N . CYS A 1 309 ? 9.891 14.124 -21.687 1.00 87.00 309 CYS A N 1
ATOM 2496 C CA . CYS A 1 309 ? 9.038 13.837 -22.846 1.00 87.00 309 CYS A CA 1
ATOM 2497 C C . CYS A 1 309 ? 7.949 12.804 -22.547 1.00 87.00 309 CYS A C 1
ATOM 2499 O O . CYS A 1 309 ? 6.869 12.928 -23.099 1.00 87.00 309 CYS A O 1
ATOM 2501 N N . LYS A 1 310 ? 8.203 11.798 -21.707 1.00 87.75 310 LYS A N 1
ATOM 2502 C CA . LYS A 1 310 ? 7.137 10.871 -21.299 1.00 87.75 310 LYS A CA 1
ATOM 2503 C C . LYS A 1 310 ? 6.104 11.571 -20.416 1.00 87.75 310 LYS A C 1
ATOM 2505 O O . LYS A 1 310 ? 4.915 11.330 -20.543 1.00 87.75 310 LYS A O 1
ATOM 2510 N N . GLU A 1 311 ? 6.580 12.475 -19.568 1.00 83.69 311 GLU A N 1
ATOM 2511 C CA . GLU A 1 311 ? 5.797 13.133 -18.519 1.00 83.69 311 GLU A CA 1
ATOM 2512 C C . GLU A 1 311 ? 5.138 14.458 -18.946 1.00 83.69 311 GLU A C 1
ATOM 2514 O O . GLU A 1 311 ? 4.636 15.194 -18.093 1.00 83.69 311 GLU A O 1
ATOM 2519 N N . SER A 1 312 ? 5.209 14.796 -20.239 1.00 73.69 312 SER A N 1
ATOM 2520 C CA . SER A 1 312 ? 4.591 15.992 -20.840 1.00 73.69 312 SER A CA 1
ATOM 2521 C C . SER A 1 312 ? 3.209 15.705 -21.452 1.00 73.69 312 SER A C 1
ATOM 2523 O O . SER A 1 312 ? 2.685 16.564 -22.162 1.00 73.69 312 SER A O 1
ATOM 2525 N N . LEU A 1 313 ? 2.661 14.508 -21.220 1.00 55.25 313 LEU A N 1
ATOM 2526 C CA . LEU A 1 313 ? 1.349 14.047 -21.684 1.00 55.25 313 LEU A CA 1
ATOM 2527 C C . LEU A 1 313 ? 0.366 13.911 -20.524 1.00 55.25 313 LEU A C 1
ATOM 2529 O O . LEU A 1 313 ? 0.814 13.533 -19.419 1.00 55.25 313 LEU A O 1
#

Sequence (313 aa):
MDREVLDLRYKSWLNAVKISISTLFNDERILCDHMFSSSASIRESCFTDISREAATLLFGFPQVLVAVKSKKNSLDIFRLLNMYTVISENWPEIESIFGFESTVAVRSQALNLLIKLSESVLSMFSDFESMGNYQLNESRDEVVEVASDLRNESLTREQNLSKKEVKNGNQKPEWLDSFIKIIFFDACPDHPVDKNEKNRYLNERNRYCVDCNTAACQYCIDSGDHRHHRTLQIYHYIYQGAVPLDAIKKHMDCSQIQPYRSNKKLVLPQTPLPRSGSKNDSANDEGCCEICKRTLREPDRHRYCCISCKESL

Organism: Malus baccata (NCBI:txid106549)

Radius of gyration: 27.19 Å; chains: 1; bounding box: 72×47×84 Å

InterPro domains:
  IPR000315 B-box-type zinc finger [PS50119] (208-234)
  IPR006734 PLATZ transcription factor [PF04640] (237-310)
  IPR016159 Cullin repeat-like-containing domain superfamily [SSF74788] (1-135)
  IPR046364 Exocyst complex subunit Exo70, C-terminal [PF03081] (11-130)